Protein AF-A0A9X1CWX0-F1 (afdb_monomer_lite)

Sequence (319 aa):
MLFAANLKEANLSSAKLCGAHLSQAKLRGANLELAYLDGAYLEGVKHTLFRLNSDHLLTDNLQRKLQSSEATIQELEEKLKQAQQDQSETVKNDEEITKLNEQLNLEKSEKQKITEKLEELNNLLNKSKEELRGRIKDAQKSLSEALKNTDKQIKNNENSASCFSRLGIGLLSLTIILLLVFSGFVLCHPKFFVEKNLNILFYTFPIITLMVIGTTCLRHQKNLLAEVRHFSDMKHQIELYSGLLEASQHAAVSFNNPEKANEYVQETFTQIRNRLLNSQYLPDNSSADKQSDNDFGSDKVLDLLNKIADLSGKKSMGN

Radius of gyration: 37.65 Å; chains: 1; bounding box: 92×38×127 Å

Secondary structure (DSSP, 8-state):
--TT-B-TT-B-TT-B-TT-B-TT-B-TT-B-TT-B-TT-B-TT---THHHHHHHHHHHHHHHHHHHHHHHHHHHHHHHHHHHHHTTTS-THHHHHHHHHHHHHHHHHHHHHHHHHHHHHHHHHHHHHHHHHHHHHHHHHHHHHHHHHHHHHHHHHHHHHHHHHHHHHHHHHHHHHHHHHHHHHHHHH-HHHHHHS---THHHHHHHHHHHHHHHHHHHHHHHHHHHHHHHHHHHHHHHHHHHHHHHHHHHHHT-SSHHHHHHHHHHHHHHHHHHHHH--------S-------TTTHHHHHHHHHHHHHHTT------

InterPro domains:
  IPR001646 Pentapeptide repeat [PF00805] (5-44)

Organism: NCBI:txid90367

Structure (mmCIF, N/CA/C/O backbone):
data_AF-A0A9X1CWX0-F1
#
_entry.id   AF-A0A9X1CWX0-F1
#
loop_
_atom_site.group_PDB
_atom_site.id
_atom_site.type_symbol
_atom_site.label_atom_id
_atom_site.label_alt_id
_atom_site.label_comp_id
_atom_site.label_asym_id
_atom_site.label_entity_id
_atom_site.label_seq_id
_atom_site.pdbx_PDB_ins_code
_atom_site.Cartn_x
_atom_site.Cartn_y
_atom_site.Cartn_z
_atom_site.occupancy
_atom_site.B_iso_or_equiv
_atom_site.auth_seq_id
_atom_site.auth_comp_id
_atom_site.auth_asym_id
_atom_site.auth_atom_id
_atom_site.pdbx_PDB_model_num
ATOM 1 N N . MET A 1 1 ? -35.555 -1.517 -1.775 1.00 47.81 1 MET A N 1
ATOM 2 C CA . MET A 1 1 ? -35.195 -2.818 -1.171 1.00 47.81 1 MET A CA 1
ATOM 3 C C . MET A 1 1 ? -33.907 -3.277 -1.844 1.00 47.81 1 MET A C 1
ATOM 5 O O . MET A 1 1 ? -33.914 -3.418 -3.057 1.00 47.81 1 MET A O 1
ATOM 9 N N . LEU A 1 2 ? -32.795 -3.372 -1.110 1.00 58.09 2 LEU A N 1
ATOM 10 C CA . LEU A 1 2 ? -31.446 -3.669 -1.634 1.00 58.09 2 LEU A CA 1
ATOM 11 C C . LEU A 1 2 ? -30.860 -4.934 -0.976 1.00 58.09 2 LEU A C 1
ATOM 13 O O . LEU A 1 2 ? -29.646 -5.110 -0.891 1.00 58.09 2 LEU A O 1
ATOM 17 N N . PHE A 1 3 ? -31.737 -5.816 -0.495 1.00 57.34 3 PHE A N 1
ATOM 18 C CA . PHE A 1 3 ? -31.371 -7.072 0.147 1.00 57.34 3 PHE A CA 1
ATOM 19 C C . PHE A 1 3 ? -30.507 -7.923 -0.794 1.00 57.34 3 PHE A C 1
ATOM 21 O O . PHE A 1 3 ? -30.894 -8.159 -1.938 1.00 57.34 3 PHE A O 1
ATOM 28 N N . ALA A 1 4 ? -29.326 -8.338 -0.324 1.00 66.81 4 ALA A N 1
ATOM 29 C CA . ALA A 1 4 ? -28.327 -9.084 -1.099 1.00 66.81 4 ALA A CA 1
ATOM 30 C C . ALA A 1 4 ? -27.863 -8.421 -2.420 1.00 66.81 4 ALA A C 1
ATOM 32 O O . ALA A 1 4 ? -27.268 -9.082 -3.276 1.00 66.81 4 ALA A O 1
ATOM 33 N N . ALA A 1 5 ? -28.087 -7.113 -2.596 1.00 72.50 5 ALA A N 1
ATOM 34 C CA . ALA A 1 5 ? -27.688 -6.406 -3.808 1.00 72.50 5 ALA A CA 1
ATOM 35 C C . ALA A 1 5 ? -26.160 -6.371 -3.961 1.00 72.50 5 ALA A C 1
ATOM 37 O O . ALA A 1 5 ? -25.420 -6.167 -2.993 1.00 72.50 5 ALA A O 1
ATOM 38 N N . ASN A 1 6 ? -25.673 -6.544 -5.192 1.00 68.44 6 ASN A N 1
ATOM 39 C CA . ASN A 1 6 ? -24.263 -6.348 -5.501 1.00 68.44 6 ASN A CA 1
ATOM 40 C C . ASN A 1 6 ? -24.004 -4.875 -5.827 1.00 68.44 6 ASN A C 1
ATOM 42 O O . ASN A 1 6 ? -24.234 -4.437 -6.948 1.00 68.44 6 ASN A O 1
ATOM 46 N N . LEU A 1 7 ? -23.535 -4.130 -4.832 1.00 71.75 7 LEU A N 1
ATOM 47 C CA . LEU A 1 7 ? -23.226 -2.701 -4.904 1.00 71.75 7 LEU A CA 1
ATOM 48 C C . LEU A 1 7 ? -21.711 -2.465 -4.842 1.00 71.75 7 LEU A C 1
ATOM 50 O O . LEU A 1 7 ? -21.252 -1.425 -4.376 1.00 71.75 7 LEU A O 1
ATOM 54 N N . LYS A 1 8 ? -20.915 -3.456 -5.260 1.00 66.94 8 LYS A N 1
ATOM 55 C CA . LYS A 1 8 ? -19.459 -3.345 -5.290 1.00 66.94 8 LYS A CA 1
ATOM 56 C C . LYS A 1 8 ? -19.076 -2.145 -6.161 1.00 66.94 8 LYS A C 1
ATOM 58 O O . LYS A 1 8 ? -19.576 -2.039 -7.274 1.00 66.94 8 LYS A O 1
ATOM 63 N N . GLU A 1 9 ? -18.219 -1.264 -5.647 1.00 62.00 9 GLU A N 1
ATOM 64 C CA . GLU A 1 9 ? -17.736 -0.060 -6.359 1.00 62.00 9 GLU A CA 1
ATOM 65 C C . GLU A 1 9 ? -18.830 0.951 -6.772 1.00 62.00 9 GLU A C 1
ATOM 67 O O . GLU A 1 9 ? -18.564 1.889 -7.519 1.00 62.00 9 GLU A O 1
ATOM 72 N N . ALA A 1 10 ? -20.061 0.811 -6.271 1.00 69.25 10 ALA A N 1
ATOM 73 C CA . ALA A 1 10 ? -21.154 1.713 -6.621 1.00 69.25 10 ALA A CA 1
ATOM 74 C C . ALA A 1 10 ? -20.939 3.119 -6.041 1.00 69.25 10 ALA A C 1
ATOM 76 O O . ALA A 1 10 ? -20.593 3.258 -4.869 1.00 69.25 10 ALA A O 1
ATOM 77 N N . ASN A 1 11 ? -21.208 4.168 -6.824 1.00 64.25 11 ASN A N 1
ATOM 78 C CA . ASN A 1 11 ? -21.258 5.528 -6.296 1.00 64.25 11 ASN A CA 1
ATOM 79 C C . ASN A 1 11 ? -22.657 5.841 -5.744 1.00 64.25 11 ASN A C 1
ATOM 81 O O . ASN A 1 11 ? -23.618 5.983 -6.495 1.00 64.25 11 ASN A O 1
ATOM 85 N N . LEU A 1 12 ? -22.749 5.919 -4.425 1.00 72.44 12 LEU A N 1
ATOM 86 C CA . LEU A 1 12 ? -23.932 6.213 -3.620 1.00 72.44 12 LEU A CA 1
ATOM 87 C C . LEU A 1 12 ? -23.723 7.494 -2.791 1.00 72.44 12 LEU A C 1
ATOM 89 O O . LEU A 1 12 ? -24.351 7.657 -1.741 1.00 72.44 12 LEU A O 1
ATOM 93 N N . SER A 1 13 ? -22.835 8.394 -3.229 1.00 63.47 13 SER A N 1
ATOM 94 C CA . SER A 1 13 ? -22.612 9.651 -2.521 1.00 63.47 13 SER A CA 1
ATOM 95 C C . SER A 1 13 ? -23.902 10.478 -2.442 1.00 63.47 13 SER A C 1
ATOM 97 O O . SER A 1 13 ? -24.688 10.540 -3.391 1.00 63.47 13 SER A O 1
ATOM 99 N N . SER A 1 14 ? -24.162 11.070 -1.277 1.00 70.12 14 SER A N 1
ATOM 100 C CA . SER A 1 14 ? -25.370 11.847 -0.957 1.00 70.12 14 SER A CA 1
ATOM 101 C C . SER A 1 14 ? -26.701 11.094 -1.132 1.00 70.12 14 SER A C 1
ATOM 103 O O . SER A 1 14 ? -27.769 11.714 -1.174 1.00 70.12 14 SER A O 1
ATOM 105 N N . ALA A 1 15 ? -26.680 9.761 -1.240 1.00 73.56 15 ALA A N 1
ATOM 106 C CA . ALA A 1 15 ? -27.891 8.973 -1.438 1.00 73.56 15 ALA A CA 1
ATOM 107 C C . ALA A 1 15 ? -28.793 9.000 -0.192 1.00 73.56 15 ALA A C 1
ATOM 109 O O . ALA A 1 15 ? -28.332 8.823 0.934 1.00 73.56 15 ALA A O 1
ATOM 110 N N . LYS A 1 16 ? -30.108 9.165 -0.386 1.00 74.38 16 LYS A N 1
ATOM 111 C CA . LYS A 1 16 ? -31.103 9.007 0.686 1.00 74.38 16 LYS A CA 1
ATOM 112 C C . LYS A 1 16 ? -31.501 7.538 0.806 1.00 74.38 16 LYS A C 1
ATOM 114 O O . LYS A 1 16 ? -32.292 7.038 0.012 1.00 74.38 16 LYS A O 1
ATOM 119 N N . LEU A 1 17 ? -30.939 6.859 1.797 1.00 71.62 17 LEU A N 1
ATOM 120 C CA . LEU A 1 17 ? -31.132 5.439 2.102 1.00 71.62 17 LEU A CA 1
ATOM 121 C C . LEU A 1 17 ? -31.796 5.224 3.478 1.00 71.62 17 LEU A C 1
ATOM 123 O O . LEU A 1 17 ? -31.720 4.127 4.032 1.00 71.62 17 LEU A O 1
ATOM 127 N N . CYS A 1 18 ? -32.466 6.240 4.031 1.00 65.25 18 CYS A N 1
ATOM 128 C CA . CYS A 1 18 ? -33.202 6.122 5.289 1.00 65.25 18 CYS A CA 1
ATOM 129 C C . CYS A 1 18 ? -34.249 4.995 5.200 1.00 65.25 18 CYS A C 1
ATOM 131 O O . CYS A 1 18 ? -35.006 4.924 4.229 1.00 65.25 18 CYS A O 1
ATOM 133 N N . GLY A 1 19 ? -34.287 4.094 6.185 1.00 58.12 19 GLY A N 1
ATOM 134 C CA . GLY A 1 19 ? -35.191 2.933 6.186 1.00 58.12 19 GLY A CA 1
ATOM 135 C C . GLY A 1 19 ? -34.860 1.833 5.163 1.00 58.12 19 GLY A C 1
ATOM 136 O O . GLY A 1 19 ? -35.650 0.904 4.978 1.00 58.12 19 GLY A O 1
ATOM 137 N N . ALA A 1 20 ? -33.728 1.904 4.451 1.00 73.50 20 ALA A N 1
ATOM 138 C CA . ALA A 1 20 ? -33.406 0.926 3.414 1.00 73.50 20 ALA A CA 1
ATOM 139 C C . ALA A 1 20 ? -33.063 -0.457 3.998 1.00 73.50 20 ALA A C 1
ATOM 141 O O . ALA A 1 20 ? -32.219 -0.593 4.878 1.00 73.50 20 ALA A O 1
ATOM 142 N N . HIS A 1 21 ? -33.665 -1.514 3.445 1.00 67.25 21 HIS A N 1
ATOM 143 C CA . HIS A 1 21 ? -33.268 -2.897 3.729 1.00 67.25 21 HIS A CA 1
ATOM 144 C C . HIS A 1 21 ? -32.040 -3.263 2.887 1.00 67.25 21 HIS A C 1
ATOM 146 O O . HIS A 1 21 ? -32.177 -3.539 1.690 1.00 67.25 21 HIS A O 1
ATOM 152 N N . LEU A 1 22 ? -30.863 -3.233 3.512 1.00 65.50 22 LEU A N 1
ATOM 153 C CA . LEU A 1 22 ? -29.540 -3.482 2.926 1.00 65.50 22 LEU A CA 1
ATOM 154 C C . LEU A 1 22 ? -28.882 -4.759 3.474 1.00 65.50 22 LEU A C 1
ATOM 156 O O . LEU A 1 22 ? -27.705 -5.012 3.209 1.00 65.50 22 LEU A O 1
ATOM 160 N N . SER A 1 23 ? -29.621 -5.580 4.224 1.00 67.31 23 SER A N 1
ATOM 161 C CA . SER A 1 23 ? -29.089 -6.813 4.796 1.00 67.31 23 SER A CA 1
ATOM 162 C C . SER A 1 23 ? -28.457 -7.697 3.710 1.00 67.31 23 SER A C 1
ATOM 164 O O . SER A 1 23 ? -29.013 -7.879 2.623 1.00 67.31 23 SER A O 1
ATOM 166 N N . GLN A 1 24 ? -27.260 -8.213 3.997 1.00 62.66 24 GLN A N 1
ATOM 167 C CA . GLN A 1 24 ? -26.407 -8.994 3.084 1.00 62.66 24 GLN A CA 1
ATOM 168 C C . GLN A 1 24 ? -25.946 -8.302 1.778 1.00 62.66 24 GLN A C 1
ATOM 170 O O . GLN A 1 24 ? -25.375 -8.967 0.909 1.00 62.66 24 GLN A O 1
ATOM 175 N N . ALA A 1 25 ? -26.144 -6.991 1.602 1.00 72.69 25 ALA A N 1
ATOM 176 C CA . ALA A 1 25 ? -25.657 -6.290 0.412 1.00 72.69 25 ALA A CA 1
ATOM 177 C C . ALA A 1 25 ? -24.115 -6.304 0.321 1.00 72.69 25 ALA A C 1
ATOM 179 O O . ALA A 1 25 ? -23.397 -6.097 1.306 1.00 72.69 25 ALA A O 1
ATOM 180 N N . LYS A 1 26 ? -23.578 -6.522 -0.887 1.00 67.00 26 LYS A N 1
ATOM 181 C CA . LYS A 1 26 ? -22.133 -6.478 -1.162 1.00 67.00 26 LYS A CA 1
ATOM 182 C C . LYS A 1 26 ? -21.726 -5.039 -1.472 1.00 67.00 26 LYS A C 1
ATOM 184 O O . LYS A 1 26 ? -21.775 -4.628 -2.621 1.00 67.00 26 LYS A O 1
ATOM 189 N N . LEU A 1 27 ? -21.298 -4.295 -0.455 1.00 60.84 27 LEU A N 1
ATOM 190 C CA . LEU A 1 27 ? -20.915 -2.874 -0.554 1.00 60.84 27 LEU A CA 1
ATOM 191 C C . LEU A 1 27 ? -19.397 -2.641 -0.680 1.00 60.84 27 LEU A C 1
ATOM 193 O O . LEU A 1 27 ? -18.903 -1.536 -0.467 1.00 60.84 27 LEU A O 1
ATOM 197 N N . ARG A 1 28 ? -18.615 -3.681 -1.001 1.00 58.47 28 ARG A N 1
ATOM 198 C CA . ARG A 1 28 ? -17.148 -3.576 -1.076 1.00 58.47 28 ARG A CA 1
ATOM 199 C C . ARG A 1 28 ? -16.747 -2.510 -2.109 1.00 58.47 28 ARG A C 1
ATOM 201 O O . ARG A 1 28 ? -16.968 -2.699 -3.297 1.00 58.47 28 ARG A O 1
ATOM 208 N N . GLY A 1 29 ? -16.129 -1.423 -1.654 1.00 48.41 29 GLY A N 1
ATOM 209 C CA . GLY A 1 29 ? -15.669 -0.330 -2.518 1.00 48.41 29 GLY A CA 1
ATOM 210 C C . GLY A 1 29 ? -16.748 0.676 -2.935 1.00 48.41 29 GLY A C 1
ATOM 211 O O . GLY A 1 29 ? -16.433 1.563 -3.715 1.00 48.41 29 GLY A O 1
ATOM 212 N N . ALA A 1 30 ? -17.987 0.563 -2.445 1.00 70.81 30 ALA A N 1
ATOM 213 C CA . ALA A 1 30 ? -19.018 1.562 -2.719 1.00 70.81 30 ALA A CA 1
ATOM 214 C C . ALA A 1 30 ? -18.650 2.925 -2.100 1.00 70.81 30 ALA A C 1
ATOM 216 O O . ALA A 1 30 ? -18.215 2.978 -0.947 1.00 70.81 30 ALA A O 1
ATOM 217 N N . ASN A 1 31 ? -18.847 4.016 -2.841 1.00 53.12 31 ASN A N 1
ATOM 218 C CA . ASN A 1 31 ? -18.740 5.375 -2.315 1.00 53.12 31 ASN A CA 1
ATOM 219 C C . ASN A 1 31 ? -20.063 5.758 -1.639 1.00 53.12 31 ASN A C 1
ATOM 221 O O . ASN A 1 31 ? -21.068 5.878 -2.319 1.00 53.12 31 ASN A O 1
ATOM 225 N N . LEU A 1 32 ? -20.073 5.941 -0.319 1.00 57.59 32 LEU A N 1
ATOM 226 C CA . LEU A 1 32 ? -21.254 6.329 0.472 1.00 57.59 32 LEU A CA 1
ATOM 227 C C . LEU A 1 32 ? -21.077 7.703 1.137 1.00 57.59 32 LEU A C 1
ATOM 229 O O . LEU A 1 32 ? -21.750 8.011 2.119 1.00 57.59 32 LEU A O 1
ATOM 233 N N . GLU A 1 33 ? -20.145 8.516 0.641 1.00 48.62 33 GLU A N 1
ATOM 234 C CA . GLU A 1 33 ? -19.869 9.853 1.165 1.00 48.62 33 GLU A CA 1
ATOM 235 C C . GLU A 1 33 ? -21.168 10.677 1.264 1.00 48.62 33 GLU A C 1
ATOM 237 O O . GLU A 1 33 ? -21.869 10.842 0.273 1.00 48.62 33 GLU A O 1
ATOM 242 N N . LEU A 1 34 ? -21.515 11.161 2.464 1.00 56.12 34 LEU A N 1
ATOM 243 C CA . LEU A 1 34 ? -22.744 11.923 2.763 1.00 56.12 34 LEU A CA 1
ATOM 244 C C . LEU A 1 34 ? -24.088 11.182 2.558 1.00 56.12 34 LEU A C 1
ATOM 246 O O . LEU A 1 34 ? -25.137 11.825 2.508 1.00 56.12 34 LEU A O 1
ATOM 250 N N . ALA A 1 35 ? -24.110 9.850 2.450 1.00 70.25 35 ALA A N 1
ATOM 251 C CA . ALA A 1 35 ? -25.368 9.106 2.350 1.00 70.25 35 ALA A CA 1
ATOM 252 C C . ALA A 1 35 ? -26.179 9.144 3.667 1.00 70.25 35 ALA A C 1
ATOM 254 O O . ALA A 1 35 ? -25.647 8.898 4.750 1.00 70.25 35 ALA A O 1
ATOM 255 N N . TYR A 1 36 ? -27.489 9.390 3.575 1.00 59.81 36 TYR A N 1
ATOM 256 C CA . TYR A 1 36 ? -28.409 9.388 4.718 1.00 59.81 36 TYR A CA 1
ATOM 257 C C . TYR A 1 36 ? -28.917 7.967 4.979 1.00 59.81 36 TYR A C 1
ATOM 259 O O . TYR A 1 36 ? -29.656 7.430 4.158 1.00 59.81 36 TYR A O 1
ATOM 267 N N . LEU A 1 37 ? -28.534 7.351 6.100 1.00 56.31 37 LEU A N 1
ATOM 268 C CA . LEU A 1 37 ? -28.799 5.932 6.404 1.00 56.31 37 LEU A CA 1
ATOM 269 C C . LEU A 1 37 ? -29.665 5.709 7.655 1.00 56.31 37 LEU A C 1
ATOM 271 O O . LEU A 1 37 ? -29.763 4.583 8.145 1.00 56.31 37 LEU A O 1
ATOM 275 N N . ASP A 1 38 ? -30.322 6.752 8.163 1.00 53.25 38 ASP A N 1
ATOM 276 C CA . ASP A 1 38 ? -31.132 6.659 9.380 1.00 53.25 38 ASP A CA 1
ATOM 277 C C . ASP A 1 38 ? -32.227 5.586 9.253 1.00 53.25 38 ASP A C 1
ATOM 279 O O . ASP A 1 38 ? -33.068 5.618 8.352 1.00 53.25 38 ASP A O 1
ATOM 283 N N . GLY A 1 39 ? -32.201 4.597 10.151 1.00 43.72 39 GLY A N 1
ATOM 284 C CA . GLY A 1 39 ? -33.150 3.479 10.165 1.00 43.72 39 GLY A CA 1
ATOM 285 C C . GLY A 1 39 ? -32.917 2.390 9.105 1.00 43.72 39 GLY A C 1
ATOM 286 O O . GLY A 1 39 ? -33.795 1.552 8.915 1.00 43.72 39 GLY A O 1
ATOM 287 N N . ALA A 1 40 ? -31.784 2.375 8.396 1.00 59.72 40 ALA A N 1
ATOM 288 C CA . ALA A 1 40 ? -31.464 1.304 7.448 1.00 59.72 40 ALA A CA 1
ATOM 289 C C . ALA A 1 40 ? -31.126 -0.028 8.155 1.00 59.72 40 ALA A C 1
ATOM 291 O O . ALA A 1 40 ? -30.366 -0.067 9.123 1.00 59.72 40 ALA A O 1
ATOM 292 N N . TYR A 1 41 ? -31.641 -1.145 7.631 1.00 51.25 41 TYR A N 1
ATOM 293 C CA . TYR A 1 41 ? -31.355 -2.494 8.133 1.00 51.25 41 TYR A CA 1
ATOM 294 C C . TYR A 1 41 ? -30.084 -3.039 7.463 1.00 51.25 41 TYR A C 1
ATOM 296 O O . TYR A 1 41 ? -30.098 -3.348 6.270 1.00 51.25 41 TYR A O 1
ATOM 304 N N . LEU A 1 42 ? -28.983 -3.138 8.221 1.00 52.97 42 LEU A N 1
ATOM 305 C CA . LEU A 1 42 ? -27.617 -3.403 7.719 1.00 52.97 42 LEU A CA 1
ATOM 306 C C . LEU A 1 42 ? -27.004 -4.730 8.210 1.00 52.97 42 LEU A C 1
ATOM 308 O O . LEU A 1 42 ? -25.785 -4.918 8.197 1.00 52.97 42 LEU A O 1
ATOM 312 N N . GLU A 1 43 ? -27.831 -5.679 8.637 1.00 45.72 43 GLU A N 1
ATOM 313 C CA . GLU A 1 43 ? -27.354 -6.957 9.166 1.00 45.72 43 GLU A CA 1
ATOM 314 C C . GLU A 1 43 ? -26.581 -7.758 8.091 1.00 45.72 43 GLU A C 1
ATOM 316 O O . GLU A 1 43 ? -27.076 -8.023 6.992 1.00 45.72 43 GLU A O 1
ATOM 321 N N . GLY A 1 44 ? -25.322 -8.111 8.378 1.00 44.28 44 GLY A N 1
ATOM 322 C CA . GLY A 1 44 ? -24.461 -8.871 7.461 1.00 44.28 44 GLY A CA 1
ATOM 323 C C . GLY A 1 44 ? -23.720 -8.060 6.385 1.00 44.28 44 GLY A C 1
ATOM 324 O O . GLY A 1 44 ? -23.070 -8.661 5.526 1.00 44.28 44 GLY A O 1
ATOM 325 N N . VAL A 1 45 ? -23.756 -6.722 6.413 1.00 44.03 45 VAL A N 1
ATOM 326 C CA . VAL A 1 45 ? -22.933 -5.893 5.513 1.00 44.03 45 VAL A CA 1
ATOM 327 C C . VAL A 1 45 ? -21.456 -5.961 5.923 1.00 44.03 45 VAL A C 1
ATOM 329 O O . VAL A 1 45 ? -21.058 -5.590 7.027 1.00 44.03 45 VAL A O 1
ATOM 332 N N . LYS A 1 46 ? -20.607 -6.437 5.010 1.00 45.53 46 LYS A N 1
ATOM 333 C CA . LYS A 1 46 ? -19.153 -6.520 5.199 1.00 45.53 46 LYS A CA 1
ATOM 334 C C . LYS A 1 46 ? -18.516 -5.157 4.880 1.00 45.53 46 LYS A C 1
ATOM 336 O O . LYS A 1 46 ? -18.449 -4.811 3.705 1.00 45.53 46 LYS A O 1
ATOM 341 N N . HIS A 1 47 ? -18.052 -4.419 5.900 1.00 46.81 47 HIS A N 1
ATOM 342 C CA . HIS A 1 47 ? -16.694 -3.830 6.021 1.00 46.81 47 HIS A CA 1
ATOM 343 C C . HIS A 1 47 ? -16.606 -2.536 6.874 1.00 46.81 47 HIS A C 1
ATOM 345 O O . HIS A 1 47 ? -16.894 -1.435 6.421 1.00 46.81 47 HIS A O 1
ATOM 351 N N . THR A 1 48 ? -16.083 -2.719 8.090 1.00 40.72 48 THR A N 1
ATOM 352 C CA . THR A 1 48 ? -15.060 -1.944 8.835 1.00 40.72 48 THR A CA 1
ATOM 353 C C . THR A 1 48 ? -15.174 -0.418 9.028 1.00 40.72 48 THR A C 1
ATOM 355 O O . THR A 1 48 ? -14.964 0.015 10.153 1.00 40.72 48 THR A O 1
ATOM 358 N N . LEU A 1 49 ? -15.490 0.402 8.019 1.00 40.19 49 LEU A N 1
ATOM 359 C CA . LEU A 1 49 ? -15.590 1.871 8.188 1.00 40.19 49 LEU A CA 1
ATOM 360 C C . LEU A 1 49 ? -16.854 2.267 8.957 1.00 40.19 49 LEU A C 1
ATOM 362 O O . LEU A 1 49 ? -16.811 3.108 9.844 1.00 40.19 49 LEU A O 1
ATOM 366 N N . PHE A 1 50 ? -17.966 1.591 8.664 1.00 39.78 50 PHE A N 1
ATOM 367 C CA . PHE A 1 50 ? -19.243 1.868 9.317 1.00 39.78 50 PHE A CA 1
ATOM 368 C C . PHE A 1 50 ? -19.280 1.412 10.780 1.00 39.78 50 PHE A C 1
ATOM 370 O O . PHE A 1 50 ? -20.046 1.959 11.562 1.00 39.78 50 PHE A O 1
ATOM 377 N N . ARG A 1 51 ? -18.444 0.428 11.147 1.00 43.00 51 ARG A N 1
ATOM 378 C CA . ARG A 1 51 ? -18.481 -0.189 12.476 1.00 43.00 51 ARG A CA 1
ATOM 379 C C . ARG A 1 51 ? -17.992 0.750 13.567 1.00 43.00 51 ARG A C 1
ATOM 381 O O . ARG A 1 51 ? -18.669 0.879 14.565 1.00 43.00 51 ARG A O 1
ATOM 388 N N . LEU A 1 52 ? -16.883 1.462 13.370 1.00 43.09 52 LEU A N 1
ATOM 389 C CA . LEU A 1 52 ? -16.282 2.257 14.451 1.00 43.09 52 LEU A CA 1
ATOM 390 C C . LEU A 1 52 ? -17.203 3.394 14.932 1.00 43.09 52 LEU A C 1
ATOM 392 O O . LEU A 1 52 ? -17.397 3.548 16.135 1.00 43.09 52 LEU A O 1
ATOM 396 N N . ASN A 1 53 ? -17.853 4.112 14.009 1.00 42.78 53 ASN A N 1
ATOM 397 C CA . ASN A 1 53 ? -18.788 5.185 14.368 1.00 42.78 53 ASN A CA 1
ATOM 398 C C . ASN A 1 53 ? -20.137 4.660 14.895 1.00 42.78 53 ASN A C 1
ATOM 400 O O . ASN A 1 53 ? -20.723 5.272 15.789 1.00 42.78 53 ASN A O 1
ATOM 404 N N . SER A 1 54 ? -20.625 3.508 14.410 1.00 49.62 54 SER A N 1
ATOM 405 C CA . SER A 1 54 ? -21.835 2.880 14.962 1.00 49.62 54 SER A CA 1
ATOM 406 C C . SER A 1 54 ? -21.597 2.221 16.322 1.00 49.62 54 SER A C 1
ATOM 408 O O . SER A 1 54 ? -22.471 2.271 17.186 1.00 49.62 54 SER A O 1
ATOM 410 N N . ASP A 1 55 ? -20.422 1.623 16.520 1.00 56.62 55 ASP A N 1
ATOM 411 C CA . ASP A 1 55 ? -20.037 0.920 17.743 1.00 56.62 55 ASP A CA 1
ATOM 412 C C . ASP A 1 55 ? -19.876 1.920 18.890 1.00 56.62 55 ASP A C 1
ATOM 414 O O . ASP A 1 55 ? -20.294 1.611 19.998 1.00 56.62 55 ASP A O 1
ATOM 418 N N . HIS A 1 56 ? -19.384 3.140 18.642 1.00 58.84 56 HIS A N 1
ATOM 419 C CA . HIS A 1 56 ? -19.308 4.197 19.661 1.00 58.84 56 HIS A CA 1
ATOM 420 C C . HIS A 1 56 ? -20.694 4.635 20.142 1.00 58.84 56 HIS A C 1
ATOM 422 O O . HIS A 1 56 ? -20.976 4.620 21.337 1.00 58.84 56 HIS A O 1
ATOM 428 N N . LEU A 1 57 ? -21.603 4.966 19.217 1.00 62.00 57 LEU A N 1
ATOM 429 C CA . LEU A 1 57 ? -22.969 5.354 19.580 1.00 62.00 57 LEU A CA 1
ATOM 430 C C . LEU A 1 57 ? -23.687 4.214 20.319 1.00 62.00 57 LEU A C 1
ATOM 432 O O . LEU A 1 57 ? -24.481 4.454 21.231 1.00 62.00 57 LEU A O 1
ATOM 436 N N . LEU A 1 58 ? -23.412 2.967 19.933 1.00 67.81 58 LEU A N 1
ATOM 437 C CA . LEU A 1 58 ? -23.944 1.780 20.590 1.00 67.81 58 LEU A CA 1
ATOM 438 C C . LEU A 1 58 ? -23.343 1.581 21.988 1.00 67.81 58 LEU A C 1
ATOM 440 O O . LEU A 1 58 ? -24.101 1.339 22.926 1.00 67.81 58 LEU A O 1
ATOM 444 N N . THR A 1 59 ? -22.024 1.732 22.132 1.00 71.19 59 THR A N 1
ATOM 445 C CA . THR A 1 59 ? -21.296 1.632 23.406 1.00 71.19 59 THR A CA 1
ATOM 446 C C . THR A 1 59 ? -21.796 2.699 24.371 1.00 71.19 59 THR A C 1
ATOM 448 O O . THR A 1 59 ? -22.234 2.355 25.461 1.00 71.19 59 THR A O 1
ATOM 451 N N . ASP A 1 60 ? -21.874 3.961 23.946 1.00 76.94 60 ASP A N 1
ATOM 452 C CA . ASP A 1 60 ? -22.388 5.076 24.753 1.00 76.94 60 ASP A CA 1
ATOM 453 C C . ASP A 1 60 ? -23.839 4.868 25.194 1.00 76.94 60 ASP A C 1
ATOM 455 O O . ASP A 1 60 ? -24.212 5.173 26.329 1.00 76.94 60 ASP A O 1
ATOM 459 N N . ASN A 1 61 ? -24.693 4.373 24.293 1.00 77.00 61 ASN A N 1
ATOM 460 C CA . ASN A 1 61 ? -26.082 4.062 24.626 1.00 77.00 61 ASN A CA 1
ATOM 461 C C . ASN A 1 61 ? -26.170 2.905 25.631 1.00 77.00 61 ASN A C 1
ATOM 463 O O . ASN A 1 61 ? -26.975 2.977 26.559 1.00 77.00 61 ASN A O 1
ATOM 467 N N . LEU A 1 62 ? -25.364 1.852 25.466 1.00 79.94 62 LEU A N 1
ATOM 468 C CA . LEU A 1 62 ? -25.295 0.731 26.407 1.00 79.94 62 LEU A CA 1
ATOM 469 C C . LEU A 1 62 ? -24.746 1.178 27.765 1.00 79.94 62 LEU A C 1
ATOM 471 O O . LEU A 1 62 ? -25.304 0.794 28.786 1.00 79.94 62 LEU A O 1
ATOM 475 N N . GLN A 1 63 ? -23.738 2.049 27.787 1.00 84.94 63 GLN A N 1
ATOM 476 C CA . GLN A 1 63 ? -23.156 2.614 29.004 1.00 84.94 63 GLN A CA 1
ATOM 477 C C . GLN A 1 63 ? -24.174 3.469 29.770 1.00 84.94 63 GLN A C 1
ATOM 479 O O . GLN A 1 63 ? -24.318 3.330 30.982 1.00 84.94 63 GLN A O 1
ATOM 484 N N . ARG A 1 64 ? -24.941 4.310 29.062 1.00 85.75 64 ARG A N 1
ATOM 485 C CA . ARG A 1 64 ? -26.039 5.087 29.662 1.00 85.75 64 ARG A CA 1
ATOM 486 C C . ARG A 1 64 ? -27.153 4.191 30.198 1.00 85.75 64 ARG A C 1
ATOM 488 O O . ARG A 1 64 ? -27.661 4.442 31.288 1.00 85.75 64 ARG A O 1
ATOM 495 N N . LYS A 1 65 ? -27.521 3.132 29.467 1.00 86.19 65 LYS A N 1
ATOM 496 C CA . LYS A 1 65 ? -28.489 2.132 29.950 1.00 86.19 65 LYS A CA 1
ATOM 497 C C . LYS A 1 65 ? -27.978 1.393 31.183 1.00 86.19 65 LYS A C 1
ATOM 499 O O . LYS A 1 65 ? -28.752 1.187 32.109 1.00 86.19 65 LYS A O 1
ATOM 504 N N . LEU A 1 66 ? -26.690 1.054 31.219 1.00 89.56 66 LEU A N 1
ATOM 505 C CA . LEU A 1 66 ? -26.051 0.428 32.372 1.00 89.56 66 LEU A CA 1
ATOM 506 C C . LEU A 1 66 ? -26.139 1.335 33.604 1.00 89.56 66 LEU A C 1
ATOM 508 O O . LEU A 1 66 ? -26.608 0.887 34.642 1.00 89.56 66 LEU A O 1
ATOM 512 N N . GLN A 1 67 ? -25.790 2.617 33.466 1.00 88.69 67 GLN A N 1
ATOM 513 C CA . GLN A 1 67 ? -25.902 3.601 34.551 1.00 88.69 67 GLN A CA 1
ATOM 514 C C . GLN A 1 67 ? -27.346 3.773 35.044 1.00 88.69 67 GLN A C 1
ATOM 516 O O . GLN A 1 67 ? -27.588 3.858 36.245 1.00 88.69 67 GLN A O 1
ATOM 521 N N . SER A 1 68 ? -28.318 3.791 34.128 1.00 90.56 68 SER A N 1
ATOM 522 C CA . SER A 1 68 ? -29.741 3.867 34.481 1.00 90.56 68 SER A CA 1
ATOM 523 C C . SER A 1 68 ? -30.233 2.612 35.214 1.00 90.56 68 SER A C 1
ATOM 525 O O . SER A 1 68 ? -31.002 2.728 36.168 1.00 90.56 68 SER A O 1
ATOM 527 N N . SER A 1 69 ? -29.802 1.422 34.785 1.00 89.31 69 SER A N 1
ATOM 528 C CA . SER A 1 69 ? -30.130 0.151 35.449 1.00 89.31 69 SER A CA 1
ATOM 529 C C . SER A 1 69 ? -29.460 0.064 36.831 1.00 89.31 69 SER A C 1
ATOM 531 O O . SER A 1 69 ? -30.057 -0.377 37.805 1.00 89.31 69 SER A O 1
ATOM 533 N N . GLU A 1 70 ? -28.241 0.590 36.982 1.00 90.50 70 GLU A N 1
ATOM 534 C CA . GLU A 1 70 ? -27.572 0.680 38.286 1.00 90.50 70 GLU A CA 1
ATOM 535 C C . GLU A 1 70 ? -28.292 1.608 39.267 1.00 90.50 70 GLU A C 1
ATOM 537 O O . GLU A 1 70 ? -28.468 1.236 40.427 1.00 90.50 70 GLU A O 1
ATOM 542 N N . ALA A 1 71 ? -28.748 2.774 38.807 1.00 90.50 71 ALA A N 1
ATOM 543 C CA . ALA A 1 71 ? -29.508 3.708 39.635 1.00 90.50 71 ALA A CA 1
ATOM 544 C C . ALA A 1 71 ? -30.866 3.126 40.072 1.00 90.50 71 ALA A C 1
ATOM 546 O O . ALA A 1 71 ? -31.250 3.254 41.23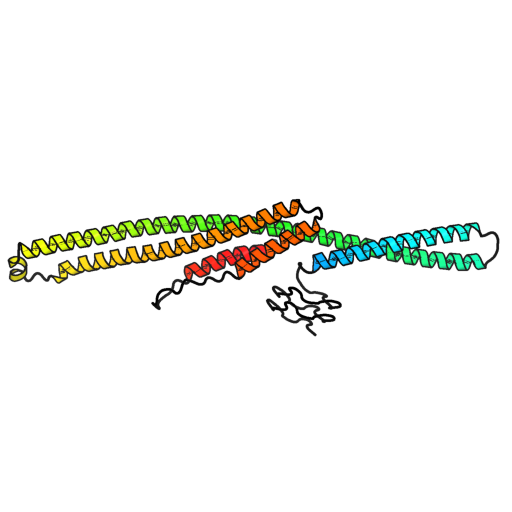2 1.00 90.50 71 ALA A O 1
ATOM 547 N N . THR A 1 72 ? -31.571 2.439 39.168 1.00 90.12 72 THR A N 1
ATOM 548 C CA . THR A 1 72 ? -32.852 1.780 39.488 1.00 90.12 72 THR A CA 1
ATOM 549 C C . THR A 1 72 ? -32.674 0.599 40.438 1.00 90.12 72 THR A C 1
ATOM 551 O O . THR A 1 72 ? -33.472 0.444 41.357 1.00 90.12 72 THR A O 1
ATOM 554 N N . ILE A 1 73 ? -31.607 -0.194 40.293 1.00 90.12 73 ILE A N 1
ATOM 555 C CA . ILE A 1 73 ? -31.260 -1.249 41.257 1.00 90.12 73 ILE A CA 1
ATOM 556 C C . ILE A 1 73 ? -31.006 -0.653 42.647 1.00 90.12 73 ILE A C 1
ATOM 558 O O . ILE A 1 73 ? -31.524 -1.188 43.623 1.00 90.12 73 ILE A O 1
ATOM 562 N N . GLN A 1 74 ? -30.262 0.455 42.748 1.00 89.81 74 GLN A N 1
ATOM 563 C CA . GLN A 1 74 ? -30.022 1.134 44.029 1.00 89.81 74 GLN A CA 1
ATOM 564 C C . GLN A 1 74 ? -31.327 1.625 44.670 1.00 89.81 74 GLN A C 1
ATOM 566 O O . GLN A 1 74 ? -31.560 1.376 45.851 1.00 89.81 74 GLN A O 1
ATOM 571 N N . GLU A 1 75 ? -32.206 2.255 43.888 1.00 92.06 75 GLU A N 1
ATOM 572 C CA . GLU A 1 75 ? -33.507 2.731 44.370 1.00 92.06 75 GLU A CA 1
ATOM 573 C C . GLU A 1 75 ? -34.411 1.573 44.829 1.00 92.06 75 GLU A C 1
ATOM 575 O O . GLU A 1 75 ? -35.062 1.658 45.873 1.00 92.06 75 GLU A O 1
ATOM 580 N N . LEU A 1 76 ? -34.443 0.467 44.077 1.00 89.06 76 LEU A N 1
ATOM 581 C CA . LEU A 1 76 ? -35.194 -0.733 44.447 1.00 89.06 76 LEU A CA 1
ATOM 582 C C . LEU A 1 76 ? -34.638 -1.367 45.727 1.00 89.06 76 LEU A C 1
ATOM 584 O O . LEU A 1 76 ? -35.423 -1.749 46.589 1.00 89.06 76 LEU A O 1
ATOM 588 N N . GLU A 1 77 ? -33.315 -1.442 45.890 1.00 89.38 77 GLU A N 1
ATOM 589 C CA . GLU A 1 77 ? -32.674 -1.961 47.107 1.00 89.38 77 GLU A CA 1
ATOM 590 C C . GLU A 1 77 ? -32.961 -1.089 48.341 1.00 89.38 77 GLU A C 1
ATOM 592 O O . GLU A 1 77 ? -33.172 -1.625 49.433 1.00 89.38 77 GLU A O 1
ATOM 597 N N . GLU A 1 78 ? -33.022 0.236 48.188 1.00 89.25 78 GLU A N 1
ATOM 598 C CA . GLU A 1 78 ? -33.423 1.151 49.264 1.00 89.25 78 GLU A CA 1
ATOM 599 C C . GLU A 1 78 ? -34.897 0.987 49.651 1.00 89.25 78 GLU A C 1
ATOM 601 O O . GLU A 1 78 ? -35.202 0.863 50.841 1.00 89.25 78 GLU A O 1
ATOM 606 N N . LYS A 1 79 ? -35.806 0.908 48.670 1.00 88.00 79 LYS A N 1
ATOM 607 C CA . LYS A 1 79 ? -37.237 0.650 48.917 1.00 88.00 79 LYS A CA 1
ATOM 608 C C . LYS A 1 79 ? -37.464 -0.693 49.605 1.00 88.00 79 LYS A C 1
ATOM 610 O O . LYS A 1 79 ? -38.299 -0.798 50.498 1.00 88.00 79 LYS A O 1
ATOM 615 N N . LEU A 1 80 ? -36.694 -1.711 49.225 1.00 84.75 80 LEU A N 1
ATOM 616 C CA . LEU A 1 80 ? -36.779 -3.045 49.814 1.00 84.75 80 LEU A CA 1
ATOM 617 C C . LEU A 1 80 ? -36.291 -3.047 51.270 1.00 84.75 80 LEU A C 1
ATOM 619 O O . LEU A 1 80 ? -36.926 -3.670 52.118 1.00 84.75 80 LEU A O 1
ATOM 623 N N . LYS A 1 81 ? -35.230 -2.291 51.592 1.00 85.50 81 LYS A N 1
ATOM 624 C CA . LYS A 1 81 ? -34.783 -2.079 52.981 1.00 85.50 81 LYS A CA 1
ATOM 625 C C . LYS A 1 81 ? -35.833 -1.371 53.837 1.00 85.50 81 LYS A C 1
ATOM 627 O O . LYS A 1 81 ? -36.055 -1.795 54.967 1.00 85.50 81 LYS A O 1
ATOM 632 N N . GLN A 1 82 ? -36.472 -0.327 53.306 1.00 83.44 82 GLN A N 1
ATOM 633 C CA . GLN A 1 82 ? -37.536 0.404 54.006 1.00 83.44 82 GLN A CA 1
ATOM 634 C C . GLN A 1 82 ? -38.743 -0.507 54.279 1.00 83.44 82 GLN A C 1
ATOM 636 O O . GLN A 1 82 ? -39.142 -0.664 55.429 1.00 83.44 82 GLN A O 1
ATOM 641 N N . ALA A 1 83 ? -39.228 -1.223 53.260 1.00 76.56 83 ALA A N 1
ATOM 642 C CA . ALA A 1 83 ? -40.345 -2.162 53.394 1.00 76.56 83 ALA A CA 1
ATOM 643 C C . ALA A 1 83 ? -40.059 -3.325 54.369 1.00 76.56 83 ALA A C 1
ATOM 645 O O . ALA A 1 83 ? -40.966 -3.819 55.037 1.00 76.56 83 ALA A O 1
ATOM 646 N N . GLN A 1 84 ? -38.798 -3.761 54.479 1.00 74.19 84 GLN A N 1
ATOM 647 C CA . GLN A 1 84 ? -38.370 -4.766 55.460 1.00 74.19 84 GLN A CA 1
ATOM 648 C C . GLN A 1 84 ? -38.261 -4.210 56.890 1.00 74.19 84 GLN A C 1
ATOM 650 O O . GLN A 1 84 ? -38.478 -4.956 57.842 1.00 74.19 84 GLN A O 1
ATOM 655 N N . GLN A 1 85 ? -37.943 -2.923 57.065 1.00 73.12 85 GLN A N 1
ATOM 656 C CA . GLN A 1 85 ? -37.933 -2.260 58.377 1.00 73.12 85 GLN A CA 1
ATOM 657 C C . GLN A 1 85 ? -39.345 -1.956 58.900 1.00 73.12 85 GLN A C 1
ATOM 659 O O . GLN A 1 85 ? -39.561 -2.025 60.110 1.00 73.12 85 GLN A O 1
ATOM 664 N N . ASP A 1 86 ? -40.309 -1.708 58.012 1.00 64.81 86 ASP A N 1
ATOM 665 C CA . ASP A 1 86 ? -41.708 -1.398 58.346 1.00 64.81 86 ASP A CA 1
ATOM 666 C C . ASP A 1 86 ? -42.574 -2.646 58.655 1.00 64.81 86 ASP A C 1
ATOM 668 O O . ASP A 1 86 ? -43.786 -2.542 58.846 1.00 64.81 86 ASP A O 1
ATOM 672 N N . GLN A 1 87 ? -41.977 -3.844 58.764 1.00 57.84 87 GLN A N 1
ATOM 673 C CA . GLN A 1 87 ? -42.645 -5.139 59.023 1.00 57.84 87 GLN A CA 1
ATOM 674 C C . GLN A 1 87 ? -43.414 -5.257 60.362 1.00 57.84 87 GLN A C 1
ATOM 676 O O . GLN A 1 87 ? -43.862 -6.346 60.721 1.00 57.84 87 GLN A O 1
ATOM 681 N N . SER A 1 88 ? -43.635 -4.166 61.098 1.00 54.59 88 SER A N 1
ATOM 682 C CA . SER A 1 88 ? -44.454 -4.196 62.312 1.00 54.59 88 SER A CA 1
ATOM 683 C C . SER A 1 88 ? -45.969 -4.294 62.045 1.00 54.59 88 SER A C 1
ATOM 685 O O . SER A 1 88 ? -46.693 -4.615 62.987 1.00 54.59 88 SER A O 1
ATOM 687 N N . GLU A 1 89 ? -46.484 -4.074 60.822 1.00 52.50 89 GLU A N 1
ATOM 688 C CA . GLU A 1 89 ? -47.939 -4.115 60.552 1.00 52.50 89 GLU A CA 1
ATOM 689 C C . GLU A 1 89 ? -48.337 -4.750 59.183 1.00 52.50 89 GLU A C 1
ATOM 691 O O . GLU A 1 89 ? -48.314 -4.107 58.142 1.00 52.50 89 GLU A O 1
ATOM 696 N N . THR A 1 90 ? -48.861 -5.990 59.220 1.00 56.22 90 THR A N 1
ATOM 697 C CA . THR A 1 90 ? -49.791 -6.661 58.255 1.00 56.22 90 THR A CA 1
ATOM 698 C C . THR A 1 90 ? -49.310 -7.293 56.918 1.00 56.22 90 THR A C 1
ATOM 700 O O . THR A 1 90 ? -48.382 -6.850 56.256 1.00 56.22 90 THR A O 1
ATOM 703 N N . VAL A 1 91 ? -50.062 -8.332 56.489 1.00 56.62 91 VAL A N 1
ATOM 704 C CA . VAL A 1 91 ? -49.915 -9.230 55.305 1.00 56.62 91 VAL A CA 1
ATOM 705 C C . VAL A 1 91 ? -49.781 -8.519 53.940 1.00 56.62 91 VAL A C 1
ATOM 707 O O . VAL A 1 91 ? -49.305 -9.116 52.979 1.00 56.62 91 VAL A O 1
ATOM 710 N N . LYS A 1 92 ? -50.163 -7.237 53.830 1.00 54.81 92 LYS A N 1
ATOM 711 C CA . LYS A 1 92 ? -49.992 -6.437 52.599 1.00 54.81 92 LYS A CA 1
ATOM 712 C C . LYS A 1 92 ? -48.520 -6.173 52.254 1.00 54.81 92 LYS A C 1
ATOM 714 O O . LYS A 1 92 ? -48.203 -6.072 51.072 1.00 54.81 92 LYS A O 1
ATOM 719 N N . ASN A 1 93 ? -47.636 -6.133 53.254 1.00 62.06 93 ASN A N 1
ATOM 720 C CA . ASN A 1 93 ? -46.209 -5.884 53.044 1.00 62.06 93 ASN A CA 1
ATOM 721 C C . ASN A 1 93 ? -45.504 -7.053 52.333 1.00 62.06 93 ASN A C 1
ATOM 723 O O . ASN A 1 93 ? -44.579 -6.826 51.558 1.00 62.06 93 ASN A O 1
ATOM 727 N N . ASP A 1 94 ? -45.960 -8.297 52.514 1.00 70.00 94 ASP A N 1
ATOM 728 C CA . ASP A 1 94 ? -45.310 -9.471 51.909 1.00 70.00 94 ASP A CA 1
ATOM 729 C C . ASP A 1 94 ? -45.514 -9.544 50.386 1.00 70.00 94 ASP A C 1
ATOM 731 O O . ASP A 1 94 ? -44.602 -9.925 49.647 1.00 70.00 94 ASP A O 1
ATOM 735 N N . GLU A 1 95 ? -46.691 -9.135 49.901 1.00 78.81 95 GLU A N 1
ATOM 736 C CA . GLU A 1 95 ? -47.040 -9.102 48.471 1.00 78.81 95 GLU A CA 1
ATOM 737 C C . GLU A 1 95 ? -46.313 -7.961 47.726 1.00 78.81 95 GLU A C 1
ATOM 739 O O . GLU A 1 95 ? -45.985 -8.058 46.541 1.00 78.81 95 GLU A O 1
ATOM 744 N N . GLU A 1 96 ? -46.024 -6.869 48.436 1.00 81.00 96 GLU A N 1
ATOM 745 C CA . GLU A 1 96 ? -45.280 -5.717 47.923 1.00 81.00 96 GLU A CA 1
ATOM 746 C C . GLU A 1 96 ? -43.767 -5.999 47.882 1.00 81.00 96 GLU A C 1
ATOM 748 O O . GLU A 1 96 ? -43.108 -5.730 46.874 1.00 81.00 96 GLU A O 1
ATOM 753 N N . ILE A 1 97 ? -43.231 -6.666 48.913 1.00 79.88 97 ILE A N 1
ATOM 754 C CA . ILE A 1 97 ? -41.843 -7.152 48.956 1.00 79.88 97 ILE A CA 1
ATOM 755 C C . ILE A 1 97 ? -41.584 -8.202 47.867 1.00 79.88 97 ILE A C 1
ATOM 757 O O . ILE A 1 97 ? -40.510 -8.201 47.259 1.00 79.88 97 ILE A O 1
ATOM 761 N N . THR A 1 98 ? -42.534 -9.100 47.587 1.00 85.69 98 THR A N 1
ATOM 762 C CA . THR A 1 98 ? -42.377 -10.089 46.503 1.00 85.69 98 THR A CA 1
ATOM 763 C C . THR A 1 98 ? -42.315 -9.417 45.133 1.00 85.69 98 THR A C 1
ATOM 765 O O . THR A 1 98 ? -41.390 -9.704 44.372 1.00 85.69 98 THR A O 1
ATOM 768 N N . LYS A 1 99 ? -43.195 -8.448 44.847 1.00 88.38 99 LYS A N 1
ATOM 769 C CA . LYS A 1 99 ? -43.144 -7.664 43.597 1.00 88.38 99 LYS A CA 1
ATOM 770 C C . LYS A 1 99 ? -41.852 -6.855 43.449 1.00 88.38 99 LYS A C 1
ATOM 772 O O . LYS A 1 99 ? -41.271 -6.835 42.364 1.00 88.38 99 LYS A O 1
ATOM 777 N N . LEU A 1 100 ? -41.378 -6.219 44.524 1.00 86.75 100 LEU A N 1
ATOM 778 C CA . LEU A 1 100 ? -40.105 -5.487 44.530 1.00 86.75 100 LEU A CA 1
ATOM 779 C C . LEU A 1 100 ? -38.912 -6.415 44.259 1.00 86.75 100 LEU A C 1
ATOM 781 O O . LEU A 1 100 ? -38.033 -6.069 43.473 1.00 86.75 100 LEU A O 1
ATOM 785 N N . ASN A 1 101 ? -38.896 -7.613 44.854 1.00 86.31 101 ASN A N 1
ATOM 786 C CA . ASN A 1 101 ? -37.859 -8.615 44.592 1.00 86.31 101 ASN A CA 1
ATOM 787 C C . ASN A 1 101 ? -37.889 -9.124 43.144 1.00 86.31 101 ASN A C 1
ATOM 789 O O . ASN A 1 101 ? -36.832 -9.300 42.537 1.00 86.31 101 ASN A O 1
ATOM 793 N N . GLU A 1 102 ? -39.073 -9.355 42.573 1.00 90.50 102 GLU A N 1
ATOM 794 C CA . GLU A 1 102 ? -39.209 -9.748 41.166 1.00 90.50 102 GLU A CA 1
ATOM 795 C C . GLU A 1 102 ? -38.665 -8.668 40.223 1.00 90.50 102 GLU A C 1
ATOM 797 O O . GLU A 1 102 ? -37.866 -8.982 39.339 1.00 90.50 102 GLU A O 1
ATOM 802 N N . GLN A 1 103 ? -39.019 -7.398 40.447 1.00 89.75 103 GLN A N 1
ATOM 803 C CA . GLN A 1 103 ? -38.495 -6.268 39.668 1.00 89.75 103 GLN A CA 1
ATOM 804 C C . GLN A 1 103 ? -36.977 -6.118 39.814 1.00 89.75 103 GLN A C 1
ATOM 806 O O . GLN A 1 103 ? -36.279 -5.944 38.816 1.00 89.75 103 GLN A O 1
ATOM 811 N N . LEU A 1 104 ? -36.453 -6.251 41.035 1.00 90.56 104 LEU A N 1
ATOM 812 C CA . LEU A 1 104 ? -35.019 -6.181 41.309 1.00 90.56 104 LEU A CA 1
ATOM 813 C C . LEU A 1 104 ? -34.243 -7.294 40.594 1.00 90.56 104 LEU A C 1
ATOM 815 O O . LEU A 1 104 ? -33.178 -7.044 40.030 1.00 90.56 104 LEU A O 1
ATOM 819 N N . ASN A 1 105 ? -34.766 -8.520 40.598 1.00 90.00 105 ASN A N 1
ATOM 820 C CA . ASN A 1 105 ? -34.149 -9.647 39.900 1.00 90.00 105 ASN A CA 1
ATOM 821 C C . ASN A 1 105 ? -34.172 -9.458 38.379 1.00 90.00 105 ASN A C 1
ATOM 823 O O . ASN A 1 105 ? -33.204 -9.812 37.699 1.00 90.00 105 ASN A O 1
ATOM 827 N N . LEU A 1 106 ? -35.253 -8.884 37.847 1.00 92.06 106 LEU A N 1
ATOM 828 C CA . LEU A 1 106 ? -35.398 -8.614 36.421 1.00 92.06 106 LEU A CA 1
ATOM 829 C C . LEU A 1 106 ? -34.397 -7.545 35.962 1.00 92.06 106 LEU A C 1
ATOM 831 O O . LEU A 1 106 ? -33.645 -7.796 35.020 1.00 92.06 106 LEU A O 1
ATOM 835 N N . GLU A 1 107 ? -34.281 -6.433 36.690 1.00 88.56 107 GLU A N 1
ATOM 836 C CA . GLU A 1 107 ? -33.285 -5.393 36.400 1.00 88.56 107 GLU A CA 1
ATOM 837 C C . GLU A 1 107 ? -31.841 -5.877 36.584 1.00 88.56 107 GLU A C 1
ATOM 839 O O . GLU A 1 107 ? -30.981 -5.613 35.744 1.00 88.56 107 GLU A O 1
ATOM 844 N N . LYS A 1 108 ? -31.552 -6.688 37.611 1.00 90.69 108 LYS A N 1
ATOM 845 C CA . LYS A 1 108 ? -30.229 -7.326 37.760 1.00 90.69 108 LYS A CA 1
ATOM 846 C C . LYS A 1 108 ? -29.888 -8.228 36.569 1.00 90.69 108 LYS A C 1
ATOM 848 O O . LYS A 1 108 ? -28.740 -8.234 36.119 1.00 90.69 108 LYS A O 1
ATOM 853 N N . SER A 1 109 ? -30.870 -8.955 36.030 1.00 91.12 109 SER A N 1
ATOM 854 C CA . SER A 1 109 ? -30.692 -9.768 34.821 1.00 91.12 109 SER A CA 1
ATOM 855 C C . SER A 1 109 ? -30.443 -8.911 33.575 1.00 91.12 109 SER A C 1
ATOM 857 O O . SER A 1 109 ? -29.585 -9.254 32.757 1.00 91.12 109 SER A O 1
ATOM 859 N N . GLU A 1 110 ? -31.152 -7.791 33.411 1.00 87.56 110 GLU A N 1
ATOM 860 C CA . GLU A 1 110 ? -30.924 -6.861 32.298 1.00 87.56 110 GLU A CA 1
ATOM 861 C C . GLU A 1 110 ? -29.553 -6.190 32.378 1.00 87.56 110 GLU A C 1
ATOM 863 O O . GLU A 1 110 ? -28.822 -6.186 31.380 1.00 87.56 110 GLU A O 1
ATOM 868 N N . LYS A 1 111 ? -29.152 -5.731 33.569 1.00 90.19 111 LYS A N 1
ATOM 869 C CA . LYS A 1 111 ? -27.804 -5.223 33.841 1.00 90.19 111 LYS A CA 1
ATOM 870 C C . LYS A 1 111 ? -26.741 -6.221 33.395 1.00 90.19 111 LYS A C 1
ATOM 872 O O . LYS A 1 111 ? -25.817 -5.850 32.674 1.00 90.19 111 LYS A O 1
ATOM 877 N N . GLN A 1 112 ? -26.874 -7.487 33.793 1.00 90.62 112 GLN A N 1
ATOM 878 C CA . GLN A 1 112 ? -25.911 -8.525 33.431 1.00 90.62 112 GLN A CA 1
ATOM 879 C C . GLN A 1 112 ? -25.785 -8.678 31.906 1.00 90.62 112 GLN A C 1
ATOM 881 O O . GLN A 1 112 ? -24.672 -8.657 31.381 1.00 90.62 112 GLN A O 1
ATOM 886 N N . LYS A 1 113 ? -26.911 -8.723 31.181 1.00 88.62 113 LYS A N 1
ATOM 887 C CA . LYS A 1 113 ? -26.919 -8.798 29.707 1.00 88.62 113 LYS A CA 1
ATOM 888 C C . LYS A 1 113 ? -26.264 -7.583 29.048 1.00 88.62 113 LYS A C 1
ATOM 890 O O . LYS A 1 113 ? -25.640 -7.719 27.996 1.00 88.62 113 LYS A O 1
ATOM 895 N N . ILE A 1 114 ? -26.442 -6.387 29.613 1.00 83.19 114 ILE A N 1
ATOM 896 C CA . ILE A 1 114 ? -25.813 -5.159 29.105 1.00 83.19 114 ILE A CA 1
ATOM 897 C C . ILE A 1 114 ? -24.296 -5.230 29.299 1.00 83.19 114 ILE A C 1
ATOM 899 O O . ILE A 1 114 ? -23.560 -4.942 28.356 1.00 83.19 114 ILE A O 1
ATOM 903 N N . THR A 1 115 ? -23.833 -5.660 30.474 1.00 85.62 115 THR A N 1
ATOM 904 C CA . THR A 1 115 ? -22.403 -5.805 30.787 1.00 85.62 115 THR A CA 1
ATOM 905 C C . THR A 1 115 ? -21.718 -6.817 29.869 1.00 85.62 115 THR A C 1
ATOM 907 O O . THR A 1 115 ? -20.689 -6.495 29.279 1.00 85.62 115 THR A O 1
ATOM 910 N N . GLU A 1 116 ? -22.314 -7.998 29.677 1.00 86.69 116 GLU A N 1
ATOM 911 C CA . GLU A 1 116 ? -21.785 -9.039 28.780 1.00 86.69 116 GLU A CA 1
ATOM 912 C C . GLU A 1 116 ? -21.649 -8.526 27.336 1.00 86.69 116 GLU A C 1
ATOM 914 O O . GLU A 1 116 ? -20.614 -8.712 26.693 1.00 86.69 116 GLU A O 1
ATOM 919 N N . LYS A 1 117 ? -22.659 -7.798 26.836 1.00 81.38 117 LYS A N 1
ATOM 920 C CA . LYS A 1 117 ? -22.602 -7.165 25.507 1.00 81.38 117 LYS A CA 1
ATOM 921 C C . LYS A 1 117 ? -21.508 -6.107 25.400 1.00 81.38 117 LYS A C 1
ATOM 923 O O . LYS A 1 117 ? -20.886 -5.983 24.347 1.00 81.38 117 LYS A O 1
ATOM 928 N N . LEU A 1 118 ? -21.292 -5.323 26.455 1.00 81.38 118 LEU A N 1
ATOM 929 C CA . LEU A 1 118 ? -20.261 -4.285 26.477 1.00 81.38 118 LEU A CA 1
ATOM 930 C C . LEU A 1 118 ? -18.857 -4.906 26.426 1.00 81.38 118 LEU A C 1
ATOM 932 O O . LEU A 1 118 ? -17.985 -4.425 25.702 1.00 81.38 118 LEU A O 1
ATOM 936 N N . GLU A 1 119 ? -18.657 -6.007 27.151 1.00 85.75 119 GLU A N 1
ATOM 937 C CA . GLU A 1 119 ? -17.409 -6.771 27.148 1.00 85.75 119 GLU A CA 1
ATOM 938 C C . GLU A 1 119 ? -17.132 -7.405 25.776 1.00 85.75 119 GLU A C 1
ATOM 940 O O . GLU A 1 119 ? -16.024 -7.280 25.244 1.00 85.75 119 GLU A O 1
ATOM 945 N N . GLU A 1 120 ? -18.144 -8.013 25.150 1.00 82.50 120 GLU A N 1
ATOM 946 C CA . GLU A 1 120 ? -18.039 -8.554 23.790 1.00 82.50 120 GLU A CA 1
ATOM 947 C C . GLU A 1 120 ? -17.650 -7.466 22.776 1.00 82.50 120 GLU A C 1
ATOM 949 O O . GLU A 1 120 ? -16.732 -7.652 21.968 1.00 82.50 120 GLU A O 1
ATOM 954 N N . LEU A 1 121 ? -18.305 -6.305 22.846 1.00 74.44 121 LEU A N 1
ATOM 955 C CA . LEU A 1 121 ? -18.051 -5.186 21.944 1.00 74.44 121 LEU A CA 1
ATOM 956 C C . LEU A 1 121 ? -16.634 -4.623 22.121 1.00 74.44 121 LEU A C 1
ATOM 958 O O . LEU A 1 121 ? -15.940 -4.371 21.134 1.00 74.44 121 LEU A O 1
ATOM 962 N N . ASN A 1 122 ? -16.160 -4.504 23.363 1.00 78.62 122 ASN A N 1
ATOM 963 C CA . ASN A 1 122 ? -14.801 -4.054 23.659 1.00 78.62 122 ASN A CA 1
ATOM 964 C C . ASN A 1 122 ? -13.743 -5.041 23.126 1.00 78.62 122 ASN A C 1
ATOM 966 O O . ASN A 1 122 ? -12.742 -4.642 22.524 1.00 78.62 122 ASN A O 1
ATOM 970 N N . ASN A 1 123 ? -13.990 -6.346 23.262 1.00 79.69 123 ASN A N 1
ATOM 971 C CA . ASN A 1 123 ? -13.121 -7.382 22.700 1.00 79.69 123 ASN A CA 1
ATOM 972 C C . ASN A 1 123 ? -13.053 -7.309 21.166 1.00 79.69 123 ASN A C 1
ATOM 974 O O . ASN A 1 123 ? -11.967 -7.400 20.580 1.00 79.69 123 ASN A O 1
ATOM 978 N N . LEU A 1 124 ? -14.192 -7.095 20.501 1.00 74.25 124 LEU A N 1
ATOM 979 C CA . LEU A 1 124 ? -14.249 -6.892 19.051 1.00 74.25 124 LEU A CA 1
ATOM 980 C C . LEU A 1 124 ? -13.505 -5.625 18.614 1.00 74.25 124 LEU A C 1
ATOM 982 O O . LEU A 1 124 ? -12.763 -5.666 17.626 1.00 74.25 124 LEU A O 1
ATOM 986 N N . LEU A 1 125 ? -13.654 -4.528 19.357 1.00 73.38 125 LEU A N 1
ATOM 987 C CA . LEU A 1 125 ? -12.970 -3.266 19.085 1.00 73.38 125 LEU A CA 1
ATOM 988 C C . LEU A 1 125 ? -11.450 -3.431 19.178 1.00 73.38 125 LEU A C 1
ATOM 990 O O . LEU A 1 125 ? -10.730 -3.048 18.254 1.00 73.38 125 LEU A O 1
ATOM 994 N N . ASN A 1 126 ? -10.955 -4.058 20.247 1.00 77.00 126 ASN A N 1
ATOM 995 C CA . ASN A 1 126 ? -9.524 -4.308 20.440 1.00 77.00 126 ASN A CA 1
ATOM 996 C C . ASN A 1 126 ? -8.947 -5.191 19.330 1.00 77.00 126 ASN A C 1
ATOM 998 O O . ASN A 1 126 ? -7.903 -4.872 18.757 1.00 77.00 126 ASN A O 1
ATOM 1002 N N . LYS A 1 127 ? -9.670 -6.247 18.946 1.00 76.94 127 LYS A N 1
ATOM 1003 C CA . LYS A 1 127 ? -9.290 -7.095 17.812 1.00 76.94 127 LYS A CA 1
ATOM 1004 C C . LYS A 1 127 ? -9.200 -6.301 16.507 1.00 76.94 127 LYS A C 1
ATOM 1006 O O . LYS A 1 127 ? -8.239 -6.462 15.758 1.00 76.94 127 LYS A O 1
ATOM 1011 N N . SER A 1 128 ? -10.173 -5.428 16.242 1.00 70.56 128 SER A N 1
ATOM 1012 C CA . SER A 1 128 ? -10.173 -4.585 15.043 1.00 70.56 128 SER A CA 1
ATOM 1013 C C . SER A 1 128 ? -9.033 -3.559 15.045 1.00 70.56 128 SER A C 1
ATOM 1015 O O . SER A 1 128 ? -8.484 -3.268 13.981 1.00 70.56 128 SER A O 1
ATOM 1017 N N . LYS A 1 129 ? -8.666 -3.007 16.210 1.00 74.12 129 LYS A N 1
ATOM 1018 C CA . LYS A 1 129 ? -7.533 -2.077 16.357 1.00 74.12 129 LYS A CA 1
ATOM 1019 C C . LYS A 1 129 ? -6.204 -2.760 16.027 1.00 74.12 129 LYS A C 1
ATOM 1021 O O . LYS A 1 129 ? -5.410 -2.207 15.268 1.00 74.12 129 LYS A O 1
ATOM 1026 N N . GLU A 1 130 ? -5.987 -3.974 16.529 1.00 77.62 130 GLU A N 1
ATOM 1027 C CA . GLU A 1 130 ? -4.780 -4.749 16.212 1.00 77.62 130 GLU A CA 1
ATOM 1028 C C . GLU A 1 130 ? -4.718 -5.156 14.734 1.00 77.62 130 GLU A C 1
ATOM 1030 O O . GLU A 1 130 ? -3.669 -5.031 14.099 1.00 77.62 130 GLU A O 1
ATOM 1035 N N . GLU A 1 131 ? -5.845 -5.557 14.139 1.00 73.75 131 GLU A N 1
ATOM 1036 C CA . GLU A 1 131 ? -5.904 -5.857 12.703 1.00 73.75 131 GLU A CA 1
ATOM 1037 C C . GLU A 1 131 ? -5.555 -4.622 11.854 1.00 73.75 131 GLU A C 1
ATOM 1039 O O . GLU A 1 131 ? -4.771 -4.717 10.908 1.00 73.75 131 GLU A O 1
ATOM 1044 N N . LEU A 1 132 ? -6.079 -3.445 12.212 1.00 70.81 132 LEU A N 1
ATOM 1045 C CA . LEU A 1 132 ? -5.743 -2.184 11.550 1.00 70.81 132 LEU A CA 1
ATOM 1046 C C . LEU A 1 132 ? -4.245 -1.865 11.658 1.00 70.81 132 LEU A C 1
ATOM 1048 O O . LEU A 1 132 ? -3.602 -1.558 10.653 1.00 70.81 132 LEU A O 1
ATOM 1052 N N . ARG A 1 133 ? -3.677 -1.980 12.860 1.00 76.88 133 ARG A N 1
ATOM 1053 C CA . ARG A 1 133 ? -2.252 -1.738 13.105 1.00 76.88 133 ARG A CA 1
ATOM 1054 C C . ARG A 1 133 ? -1.365 -2.662 12.270 1.00 76.88 133 ARG A C 1
ATOM 1056 O O . ARG A 1 133 ? -0.389 -2.196 11.680 1.00 76.88 133 ARG A O 1
ATOM 1063 N N . GLY A 1 134 ? -1.724 -3.944 12.182 1.00 76.00 134 GLY A N 1
ATOM 1064 C CA . GLY A 1 134 ? -1.053 -4.913 11.314 1.00 76.00 134 GLY A CA 1
ATOM 1065 C C . GLY A 1 134 ? -1.080 -4.482 9.848 1.00 76.00 134 GLY A C 1
ATOM 1066 O O . GLY A 1 134 ? -0.032 -4.381 9.214 1.00 76.00 134 GLY A O 1
ATOM 1067 N N . ARG A 1 135 ? -2.259 -4.105 9.339 1.00 71.62 135 ARG A N 1
ATOM 1068 C CA . ARG A 1 135 ? -2.434 -3.662 7.945 1.00 71.62 135 ARG A CA 1
ATOM 1069 C C . ARG A 1 135 ? -1.616 -2.419 7.604 1.00 71.62 135 ARG A C 1
ATOM 1071 O O . ARG A 1 135 ? -1.055 -2.344 6.513 1.00 71.62 135 ARG A O 1
ATOM 1078 N N . ILE A 1 136 ? -1.525 -1.457 8.521 1.00 74.12 136 ILE A N 1
ATOM 1079 C CA . ILE A 1 136 ? -0.713 -0.254 8.310 1.00 74.12 136 ILE A CA 1
ATOM 1080 C C . ILE A 1 136 ? 0.777 -0.616 8.242 1.00 74.12 136 ILE A C 1
ATOM 1082 O O . ILE A 1 136 ? 1.484 -0.140 7.354 1.00 74.12 136 ILE A O 1
ATOM 1086 N N . LYS A 1 137 ? 1.249 -1.500 9.128 1.00 81.81 137 LYS A N 1
ATOM 1087 C CA . LYS A 1 137 ? 2.640 -1.973 9.123 1.00 81.81 137 LYS A CA 1
ATOM 1088 C C . LYS A 1 137 ? 2.990 -2.708 7.825 1.00 81.81 137 LYS A C 1
ATOM 1090 O O . LYS A 1 137 ? 4.048 -2.464 7.243 1.00 81.81 137 LYS A O 1
ATOM 1095 N N . ASP A 1 138 ? 2.100 -3.576 7.355 1.00 78.00 138 ASP A N 1
ATOM 1096 C CA . ASP A 1 138 ? 2.286 -4.304 6.096 1.00 78.00 138 ASP A CA 1
ATOM 1097 C C . ASP A 1 138 ? 2.316 -3.352 4.894 1.00 78.00 138 ASP A C 1
ATOM 1099 O O . ASP A 1 138 ? 3.133 -3.518 3.983 1.00 78.00 138 ASP A O 1
ATOM 1103 N N . ALA A 1 139 ? 1.494 -2.302 4.911 1.00 74.19 139 ALA A N 1
ATOM 1104 C CA . ALA A 1 139 ? 1.509 -1.270 3.884 1.00 74.19 139 ALA A CA 1
ATOM 1105 C C . ALA A 1 139 ? 2.810 -0.459 3.874 1.00 74.19 139 ALA A C 1
ATOM 1107 O O . ALA A 1 139 ? 3.389 -0.262 2.808 1.00 74.19 139 ALA A O 1
ATOM 1108 N N . GLN A 1 140 ? 3.314 -0.049 5.043 1.00 80.06 140 GLN A N 1
ATOM 1109 C CA . GLN A 1 140 ? 4.608 0.637 5.160 1.00 80.06 140 GLN A CA 1
ATOM 1110 C C . GLN A 1 140 ? 5.745 -0.217 4.594 1.00 80.06 140 GLN A C 1
ATOM 1112 O O . GLN A 1 140 ? 6.564 0.265 3.809 1.00 80.06 140 GLN A O 1
ATOM 1117 N N . LYS A 1 141 ? 5.763 -1.510 4.933 1.00 82.12 141 LYS A N 1
ATOM 1118 C CA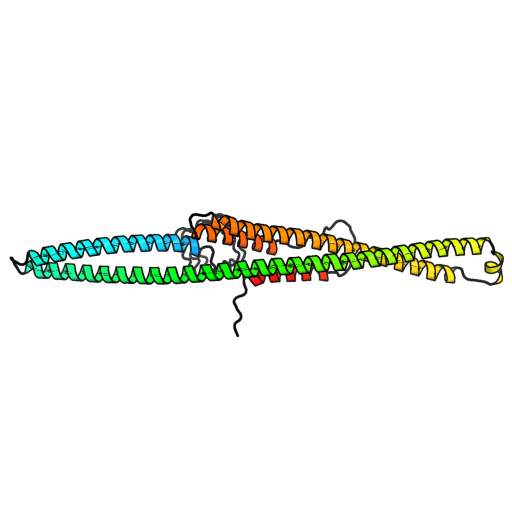 . LYS A 1 141 ? 6.739 -2.456 4.387 1.00 82.12 141 LYS A CA 1
ATOM 1119 C C . LYS A 1 141 ? 6.625 -2.567 2.864 1.00 82.12 141 LYS A C 1
ATOM 1121 O O . LYS A 1 141 ? 7.638 -2.502 2.174 1.00 82.12 141 LYS A O 1
ATOM 1126 N N . SER A 1 142 ? 5.406 -2.686 2.346 1.00 77.62 142 SER A N 1
ATOM 1127 C CA . SER A 1 142 ? 5.149 -2.807 0.906 1.00 77.62 142 SER A CA 1
ATOM 1128 C C . SER A 1 142 ? 5.594 -1.563 0.133 1.00 77.62 142 SER A C 1
ATOM 1130 O O . SER A 1 142 ? 6.239 -1.689 -0.904 1.00 77.62 142 SER A O 1
ATOM 1132 N N . LEU A 1 143 ? 5.308 -0.365 0.655 1.00 79.25 143 LEU A N 1
ATOM 1133 C CA . LEU A 1 143 ? 5.761 0.903 0.074 1.00 79.25 143 LEU A CA 1
ATOM 1134 C C . LEU A 1 143 ? 7.293 1.000 0.070 1.00 79.25 143 LEU A C 1
ATOM 1136 O O . LEU A 1 143 ? 7.882 1.365 -0.945 1.00 79.25 143 LEU A O 1
ATOM 1140 N N . SER A 1 144 ? 7.950 0.596 1.161 1.00 83.62 144 SER A N 1
ATOM 1141 C CA . SER A 1 144 ? 9.416 0.566 1.251 1.00 83.62 144 SER A CA 1
ATOM 1142 C C . SER A 1 144 ? 10.051 -0.402 0.241 1.00 83.62 144 SER A C 1
ATOM 1144 O O . SER A 1 144 ? 11.011 -0.054 -0.454 1.00 83.62 144 SER A O 1
ATOM 1146 N N . GLU A 1 145 ? 9.498 -1.609 0.104 1.00 80.44 145 GLU A N 1
ATOM 1147 C CA . GLU A 1 145 ? 9.963 -2.594 -0.879 1.00 80.44 145 GLU A CA 1
ATOM 1148 C C . GLU A 1 145 ? 9.735 -2.118 -2.320 1.00 80.44 145 GLU A C 1
ATOM 1150 O O . GLU A 1 145 ? 10.619 -2.273 -3.171 1.00 80.44 145 GLU A O 1
ATOM 1155 N N . ALA A 1 146 ? 8.589 -1.490 -2.591 1.00 77.62 146 ALA A N 1
ATOM 1156 C CA . ALA A 1 146 ? 8.269 -0.913 -3.891 1.00 77.62 146 ALA A CA 1
ATOM 1157 C C . ALA A 1 146 ? 9.235 0.216 -4.266 1.00 77.62 146 ALA A C 1
ATOM 1159 O O . ALA A 1 146 ? 9.728 0.246 -5.395 1.00 77.62 146 ALA A O 1
ATOM 1160 N N . LEU A 1 147 ? 9.572 1.090 -3.316 1.00 84.31 147 LEU A N 1
ATOM 1161 C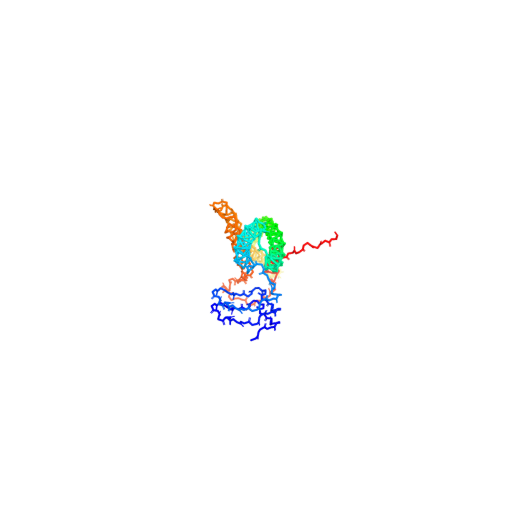 CA . LEU A 1 147 ? 10.546 2.162 -3.512 1.00 84.31 147 LEU A CA 1
ATOM 1162 C C . LEU A 1 147 ? 11.924 1.599 -3.877 1.00 84.31 147 LEU A C 1
ATOM 1164 O O . LEU A 1 147 ? 12.494 1.968 -4.903 1.00 84.31 147 LEU A O 1
ATOM 1168 N N . LYS A 1 148 ? 12.404 0.601 -3.124 1.00 83.75 148 LYS A N 1
ATOM 1169 C CA . LYS A 1 148 ? 13.679 -0.079 -3.403 1.00 83.75 148 LYS A CA 1
ATOM 1170 C C . LYS A 1 148 ? 13.702 -0.749 -4.780 1.00 83.75 148 LYS A C 1
ATOM 1172 O O . LYS A 1 148 ? 14.730 -0.739 -5.461 1.00 83.75 148 LYS A O 1
ATOM 1177 N N . ASN A 1 149 ? 12.595 -1.368 -5.187 1.00 80.88 149 ASN A N 1
ATOM 1178 C CA . ASN A 1 149 ? 12.485 -1.988 -6.507 1.00 80.88 149 ASN A CA 1
ATOM 1179 C C . ASN A 1 149 ? 12.499 -0.933 -7.623 1.00 80.88 149 ASN A C 1
ATOM 1181 O O . ASN A 1 149 ? 13.212 -1.090 -8.613 1.00 80.88 149 ASN A O 1
ATOM 1185 N N . THR A 1 150 ? 11.767 0.161 -7.427 1.00 82.31 150 THR A N 1
ATOM 1186 C CA . THR A 1 150 ? 11.695 1.281 -8.371 1.00 82.31 150 THR A CA 1
ATOM 1187 C C . THR A 1 150 ? 13.068 1.922 -8.564 1.00 82.31 150 THR A C 1
ATOM 1189 O O . THR A 1 150 ? 13.526 2.052 -9.696 1.00 82.31 150 THR A O 1
ATOM 1192 N N . ASP A 1 151 ? 13.791 2.190 -7.474 1.00 87.94 151 ASP A N 1
ATOM 1193 C CA . ASP A 1 151 ? 15.172 2.687 -7.515 1.00 87.94 151 ASP A CA 1
ATOM 1194 C C . ASP A 1 151 ? 16.107 1.758 -8.292 1.00 87.94 151 ASP A C 1
ATOM 1196 O O . ASP A 1 151 ? 16.938 2.199 -9.093 1.00 87.94 151 ASP A O 1
ATOM 1200 N N . LYS A 1 152 ? 15.971 0.445 -8.080 1.00 85.50 152 LYS A N 1
ATOM 1201 C CA . LYS A 1 152 ? 16.776 -0.548 -8.793 1.00 85.50 152 LYS A CA 1
ATOM 1202 C C . LYS A 1 152 ? 16.484 -0.532 -10.295 1.00 85.50 152 LYS A C 1
ATOM 1204 O O . LYS A 1 152 ? 17.428 -0.649 -11.078 1.00 85.50 152 LYS A O 1
ATOM 1209 N N . GLN A 1 153 ? 15.219 -0.401 -10.695 1.00 85.38 153 GLN A N 1
ATOM 1210 C CA . GLN A 1 153 ? 14.826 -0.341 -12.106 1.00 85.38 153 GLN A CA 1
ATOM 1211 C C . GLN A 1 153 ? 15.305 0.944 -12.777 1.00 85.38 153 GLN A C 1
ATOM 1213 O O . GLN A 1 153 ? 15.915 0.854 -13.840 1.00 85.38 153 GLN A O 1
ATOM 1218 N N . ILE A 1 154 ? 15.148 2.099 -12.121 1.00 87.44 154 ILE A N 1
ATOM 1219 C CA . ILE A 1 154 ? 15.697 3.383 -12.587 1.00 87.44 154 ILE A CA 1
ATOM 1220 C C . ILE A 1 154 ? 17.192 3.233 -12.863 1.00 87.44 154 ILE A C 1
ATOM 1222 O O . ILE A 1 154 ? 17.633 3.414 -13.996 1.00 87.44 154 ILE A O 1
ATOM 1226 N N . LYS A 1 155 ? 17.964 2.781 -11.867 1.00 92.81 155 LYS A N 1
ATOM 1227 C CA . LYS A 1 155 ? 19.419 2.636 -11.997 1.00 92.81 155 LYS A CA 1
ATOM 1228 C C . LYS A 1 155 ? 19.818 1.657 -13.105 1.00 92.81 155 LYS A C 1
ATOM 1230 O O . LYS A 1 155 ? 20.784 1.893 -13.830 1.00 92.81 155 LYS A O 1
ATOM 1235 N N . ASN A 1 156 ? 19.109 0.537 -13.236 1.00 90.12 156 ASN A N 1
ATOM 1236 C CA . ASN A 1 156 ? 19.401 -0.453 -14.271 1.00 90.12 156 ASN A CA 1
ATOM 1237 C C . ASN A 1 156 ? 19.110 0.084 -15.682 1.00 90.12 156 ASN A C 1
ATOM 1239 O O . ASN A 1 156 ? 19.913 -0.113 -16.600 1.00 90.12 156 ASN A O 1
ATOM 1243 N N . ASN A 1 157 ? 17.993 0.791 -15.842 1.00 91.25 157 ASN A N 1
ATOM 1244 C CA . ASN A 1 157 ? 17.590 1.375 -17.114 1.00 91.25 157 ASN A CA 1
ATOM 1245 C C . ASN A 1 157 ? 18.486 2.560 -17.497 1.00 91.25 157 ASN A C 1
ATOM 1247 O O . ASN A 1 157 ? 18.880 2.655 -18.656 1.00 91.25 157 ASN A O 1
ATOM 1251 N N . GLU A 1 158 ? 18.903 3.397 -16.543 1.00 94.44 158 GLU A N 1
ATOM 1252 C CA . GLU A 1 158 ? 19.894 4.464 -16.756 1.00 94.44 158 GLU A CA 1
ATOM 1253 C C . GLU A 1 158 ? 21.247 3.907 -17.215 1.00 94.44 158 GLU A C 1
ATOM 1255 O O . GLU A 1 158 ? 21.822 4.381 -18.200 1.00 94.44 158 GLU A O 1
ATOM 1260 N N . ASN A 1 159 ? 21.741 2.858 -16.548 1.00 94.88 159 ASN A N 1
ATOM 1261 C CA . ASN A 1 159 ? 22.989 2.196 -16.928 1.00 94.88 159 ASN A CA 1
ATOM 1262 C C . ASN A 1 159 ? 22.904 1.608 -18.343 1.00 94.88 159 ASN A C 1
ATOM 1264 O O . ASN A 1 159 ? 23.822 1.780 -19.150 1.00 94.88 159 ASN A O 1
ATOM 1268 N N . SER A 1 160 ? 21.787 0.948 -18.659 1.00 93.44 160 SER A N 1
ATOM 1269 C CA . SER A 1 160 ? 21.538 0.372 -19.983 1.00 93.44 160 SER A CA 1
ATOM 1270 C C . SER A 1 160 ? 21.444 1.468 -21.048 1.00 93.44 160 SER A C 1
ATOM 1272 O O . SER A 1 160 ? 22.120 1.388 -22.073 1.00 93.44 160 SER A O 1
ATOM 1274 N N . ALA A 1 161 ? 20.696 2.543 -20.783 1.00 94.31 161 ALA A N 1
ATOM 1275 C CA . ALA A 1 161 ? 20.556 3.688 -21.679 1.00 94.31 161 ALA A CA 1
ATOM 1276 C C . ALA A 1 161 ? 21.912 4.351 -21.967 1.00 94.31 161 ALA A C 1
ATOM 1278 O O . ALA A 1 161 ? 22.217 4.659 -23.119 1.00 94.31 161 ALA A O 1
ATOM 1279 N N . SER A 1 162 ? 22.757 4.513 -20.946 1.00 95.12 162 SER A N 1
ATOM 1280 C CA . SER A 1 162 ? 24.120 5.038 -21.090 1.00 95.12 162 SER A CA 1
ATOM 1281 C C . SER A 1 162 ? 24.993 4.143 -21.980 1.00 95.12 162 SER A C 1
ATOM 1283 O O . SER A 1 162 ? 25.699 4.641 -22.861 1.00 95.12 162 SER A O 1
ATOM 1285 N N . CYS A 1 163 ? 24.900 2.818 -21.821 1.00 95.94 163 CYS A N 1
ATOM 1286 C CA . CYS A 1 163 ? 25.599 1.855 -22.675 1.00 95.94 163 CYS A CA 1
ATOM 1287 C C . CYS A 1 163 ? 25.157 1.971 -24.143 1.00 95.94 163 CYS A C 1
ATOM 1289 O O . CYS A 1 163 ? 25.992 2.167 -25.030 1.00 95.94 163 CYS A O 1
ATOM 1291 N N . PHE A 1 164 ? 23.844 1.941 -24.398 1.00 95.38 164 PHE A N 1
ATOM 1292 C CA . PHE A 1 164 ? 23.289 2.080 -25.746 1.00 95.38 164 PHE A CA 1
ATOM 1293 C C . PHE A 1 164 ? 23.597 3.439 -26.381 1.00 95.38 164 PHE A C 1
ATOM 1295 O O . PHE A 1 164 ? 23.824 3.500 -27.589 1.00 95.38 164 PHE A O 1
ATOM 1302 N N . SER A 1 165 ? 23.688 4.504 -25.580 1.00 94.44 165 SER A N 1
ATOM 1303 C CA . SER A 1 165 ? 24.124 5.822 -26.043 1.00 94.44 165 SER A CA 1
ATOM 1304 C C . SER A 1 165 ? 25.551 5.796 -26.573 1.00 94.44 165 SER A C 1
ATOM 1306 O O . SER A 1 165 ? 25.803 6.211 -27.704 1.00 94.44 165 SER A O 1
ATOM 1308 N N . ARG A 1 166 ? 26.486 5.253 -25.783 1.00 95.81 166 ARG A N 1
ATOM 1309 C CA . ARG A 1 166 ? 27.901 5.156 -26.166 1.00 95.81 166 ARG A CA 1
ATOM 1310 C C . ARG A 1 166 ? 28.088 4.275 -27.398 1.00 95.81 166 ARG A C 1
ATOM 1312 O O . ARG A 1 166 ? 28.813 4.667 -28.309 1.00 95.81 166 ARG A O 1
ATOM 1319 N N . LEU A 1 167 ? 27.407 3.129 -27.450 1.00 95.69 167 LEU A N 1
ATOM 1320 C CA . LEU A 1 167 ? 27.432 2.238 -28.613 1.00 95.69 167 LEU A CA 1
ATOM 1321 C C . LEU A 1 167 ? 26.850 2.917 -29.858 1.00 95.69 167 LEU A C 1
ATOM 1323 O O . LEU A 1 167 ? 27.486 2.903 -30.908 1.00 95.69 167 LEU A O 1
ATOM 1327 N N . GLY A 1 168 ? 25.683 3.556 -29.743 1.00 94.56 168 GLY A N 1
ATOM 1328 C CA . GLY A 1 168 ? 25.028 4.243 -30.856 1.00 94.56 168 GLY A CA 1
ATOM 1329 C C . GLY A 1 168 ? 25.868 5.390 -31.417 1.00 94.56 168 GLY A C 1
ATOM 1330 O O . GLY A 1 168 ? 26.100 5.448 -32.624 1.00 94.56 168 GLY A O 1
ATOM 1331 N N . ILE A 1 169 ? 26.391 6.263 -30.549 1.00 95.00 169 ILE A N 1
ATOM 1332 C CA . ILE A 1 169 ? 27.271 7.375 -30.945 1.00 95.00 169 ILE A CA 1
ATOM 1333 C C . ILE A 1 169 ? 28.570 6.840 -31.559 1.00 95.00 169 ILE A C 1
ATOM 1335 O O . ILE A 1 169 ? 29.016 7.359 -32.583 1.00 95.00 169 ILE A O 1
ATOM 1339 N N . GLY A 1 170 ? 29.157 5.789 -30.980 1.00 95.31 170 GLY A N 1
ATOM 1340 C CA . GLY A 1 170 ? 30.371 5.154 -31.493 1.00 95.31 170 GLY A CA 1
ATOM 1341 C C . GLY A 1 170 ? 30.183 4.576 -32.896 1.00 95.31 170 GLY A C 1
ATOM 1342 O O . GLY A 1 170 ? 30.987 4.851 -33.786 1.00 95.31 170 GLY A O 1
ATOM 1343 N N . LEU A 1 171 ? 29.089 3.843 -33.122 1.00 95.12 171 LEU A N 1
ATOM 1344 C CA . LEU A 1 171 ? 28.746 3.285 -34.432 1.00 95.12 171 LEU A CA 1
ATOM 1345 C C . LEU A 1 171 ? 28.488 4.382 -35.467 1.00 95.12 171 LEU A C 1
ATOM 1347 O O . LEU A 1 171 ? 29.016 4.302 -36.572 1.00 95.12 171 LEU A O 1
ATOM 1351 N N . LEU A 1 172 ? 27.748 5.436 -35.111 1.00 94.31 172 LEU A N 1
ATOM 1352 C CA . LEU A 1 172 ? 27.512 6.558 -36.023 1.00 94.31 172 LEU A CA 1
ATOM 1353 C C . LEU A 1 172 ? 28.811 7.305 -36.353 1.00 94.31 172 LEU A C 1
ATOM 1355 O O . LEU A 1 172 ? 29.074 7.605 -37.516 1.00 94.31 172 LEU A O 1
ATOM 1359 N N . SER A 1 173 ? 29.673 7.524 -35.364 1.00 94.50 173 SER A N 1
ATOM 1360 C CA . SER A 1 173 ? 30.994 8.127 -35.581 1.00 94.50 173 SER A CA 1
ATOM 1361 C C . SER A 1 173 ? 31.837 7.279 -36.538 1.00 94.50 173 SER A C 1
ATOM 1363 O O . SER A 1 173 ? 32.405 7.805 -37.495 1.00 94.50 173 SER A O 1
ATOM 1365 N N . LEU A 1 174 ? 31.848 5.955 -36.348 1.00 94.19 174 LEU A N 1
ATOM 1366 C CA . LEU A 1 174 ? 32.531 5.021 -37.240 1.00 94.19 174 LEU A CA 1
ATOM 1367 C C . LEU A 1 174 ? 31.955 5.062 -38.664 1.00 94.19 174 LEU A C 1
ATOM 1369 O O . LEU A 1 174 ? 32.725 5.075 -39.623 1.00 94.19 174 LEU A O 1
ATOM 1373 N N . THR A 1 175 ? 30.628 5.141 -38.825 1.00 93.25 175 THR A N 1
ATOM 1374 C CA . THR A 1 175 ? 30.008 5.257 -40.159 1.00 93.25 175 THR A CA 1
ATOM 1375 C C . THR A 1 175 ? 30.420 6.526 -40.890 1.00 93.25 175 THR A C 1
ATOM 1377 O O . THR A 1 175 ? 30.711 6.466 -42.083 1.00 93.25 175 THR A O 1
ATOM 1380 N N . ILE A 1 176 ? 30.503 7.657 -40.185 1.00 93.06 176 ILE A N 1
ATOM 1381 C CA . ILE A 1 176 ? 30.925 8.937 -40.765 1.00 93.06 176 ILE A CA 1
ATOM 1382 C C . ILE A 1 176 ? 32.387 8.852 -41.217 1.00 93.06 176 ILE A C 1
ATOM 1384 O O . ILE A 1 176 ? 32.708 9.259 -42.333 1.00 93.06 176 ILE A O 1
ATOM 1388 N N . ILE A 1 177 ? 33.265 8.271 -40.394 1.00 94.00 177 ILE A N 1
ATOM 1389 C CA . ILE A 1 177 ? 34.679 8.078 -40.745 1.00 94.00 177 ILE A CA 1
ATOM 1390 C C . ILE A 1 177 ? 34.811 7.181 -41.982 1.00 94.00 177 ILE A C 1
ATOM 1392 O O . ILE A 1 177 ? 35.516 7.545 -42.922 1.00 94.00 177 ILE A O 1
ATOM 1396 N N . LEU A 1 178 ? 34.107 6.043 -42.021 1.00 91.25 178 LEU A N 1
ATOM 1397 C CA . LEU A 1 178 ? 34.123 5.136 -43.174 1.00 91.25 178 LEU A CA 1
ATOM 1398 C C . LEU A 1 178 ? 33.619 5.820 -44.451 1.00 91.25 178 LEU A C 1
ATOM 1400 O O . LEU A 1 178 ? 34.224 5.641 -45.507 1.00 91.25 178 LEU A O 1
ATOM 1404 N N . LEU A 1 179 ? 32.565 6.638 -44.358 1.00 90.31 179 LEU A N 1
ATOM 1405 C CA . LEU A 1 179 ? 32.051 7.417 -45.487 1.00 90.31 179 LEU A CA 1
ATOM 1406 C C . LEU A 1 179 ? 33.077 8.423 -46.013 1.00 90.31 179 LEU A C 1
ATOM 1408 O O . LEU A 1 179 ? 33.276 8.499 -47.226 1.00 90.31 179 LEU A O 1
ATOM 1412 N N . LEU A 1 180 ? 33.744 9.172 -45.130 1.00 90.88 180 LEU A N 1
ATOM 1413 C CA . LEU A 1 180 ? 34.760 10.154 -45.523 1.00 90.88 180 LEU A CA 1
ATOM 1414 C C . LEU A 1 180 ? 35.978 9.484 -46.167 1.00 90.88 180 LEU A C 1
ATOM 1416 O O . LEU A 1 180 ? 36.422 9.912 -47.233 1.00 90.88 180 LEU A O 1
ATOM 1420 N N . VAL A 1 181 ? 36.486 8.410 -45.555 1.00 89.69 181 VAL A N 1
ATOM 1421 C CA . VAL A 1 181 ? 37.637 7.653 -46.071 1.00 89.69 181 VAL A CA 1
ATOM 1422 C C . VAL A 1 181 ? 37.311 7.030 -47.427 1.00 89.69 181 VAL A C 1
ATOM 1424 O O . VAL A 1 181 ? 38.094 7.169 -48.366 1.00 89.69 181 VAL A O 1
ATOM 1427 N N . PHE A 1 182 ? 36.146 6.389 -47.560 1.00 86.38 182 PHE A N 1
ATOM 1428 C CA . PHE A 1 182 ? 35.721 5.786 -48.822 1.00 86.38 182 PHE A CA 1
ATOM 1429 C C . PHE A 1 182 ? 35.532 6.837 -49.921 1.00 86.38 182 PHE A C 1
ATOM 1431 O O . PHE A 1 182 ? 36.031 6.658 -51.031 1.00 86.38 182 PHE A O 1
ATOM 1438 N N . SER A 1 183 ? 34.880 7.960 -49.606 1.00 85.62 183 SER A N 1
ATOM 1439 C CA . SER A 1 183 ? 34.674 9.053 -50.565 1.00 85.62 183 SER A CA 1
ATOM 1440 C C . SER A 1 183 ? 36.002 9.642 -51.048 1.00 85.62 183 SER A C 1
ATOM 1442 O O . SER A 1 183 ? 36.182 9.843 -52.248 1.00 85.62 183 SER A O 1
ATOM 1444 N N . GLY A 1 184 ? 36.961 9.856 -50.141 1.00 87.25 184 GLY A N 1
ATOM 1445 C CA . GLY A 1 184 ? 38.310 10.306 -50.496 1.00 87.25 184 GLY A CA 1
ATOM 1446 C C . GLY A 1 184 ? 39.064 9.294 -51.363 1.00 87.25 184 GLY A C 1
ATOM 1447 O O . GLY A 1 184 ? 39.681 9.672 -52.357 1.00 87.25 184 GLY A O 1
ATOM 1448 N N . PHE A 1 185 ? 38.966 8.001 -51.043 1.00 85.00 185 PHE A N 1
ATOM 1449 C CA . PHE A 1 185 ? 39.589 6.933 -51.829 1.00 85.00 185 PHE A CA 1
ATOM 1450 C C . PHE A 1 185 ? 39.037 6.862 -53.260 1.00 85.00 185 PHE A C 1
ATOM 1452 O O . PHE A 1 185 ? 39.811 6.759 -54.214 1.00 85.00 185 PHE A O 1
ATOM 1459 N N . VAL A 1 186 ? 37.713 6.966 -53.422 1.00 83.75 186 VAL A N 1
ATOM 1460 C CA . VAL A 1 186 ? 37.053 6.989 -54.739 1.00 83.75 186 VAL A CA 1
ATOM 1461 C C . VAL A 1 186 ? 37.526 8.190 -55.565 1.00 83.75 186 VAL A C 1
ATOM 1463 O O . VAL A 1 186 ? 37.809 8.031 -56.752 1.00 83.75 186 VAL A O 1
ATOM 1466 N N . LEU A 1 187 ? 37.678 9.367 -54.943 1.00 83.81 187 LEU A N 1
ATOM 1467 C CA . LEU A 1 187 ? 38.160 10.579 -55.614 1.00 83.81 187 LEU A CA 1
ATOM 1468 C C . LEU A 1 187 ? 39.624 10.461 -56.074 1.00 83.81 187 LEU A C 1
ATOM 1470 O O . LEU A 1 187 ? 39.960 10.895 -57.175 1.00 83.81 187 LEU A O 1
ATOM 1474 N N . CYS A 1 188 ? 40.491 9.867 -55.250 1.00 86.19 188 CYS A N 1
ATOM 1475 C CA . CYS A 1 188 ? 41.917 9.713 -55.553 1.00 86.19 188 CYS A CA 1
ATOM 1476 C C . CYS A 1 188 ? 42.212 8.587 -56.561 1.00 86.19 188 CYS A C 1
ATOM 1478 O O . CYS A 1 188 ? 43.218 8.650 -57.270 1.00 86.19 188 CYS A O 1
ATOM 1480 N N . HIS A 1 189 ? 41.353 7.563 -56.654 1.00 80.25 189 HIS A N 1
ATOM 1481 C CA . HIS A 1 189 ? 41.583 6.378 -57.492 1.00 80.25 189 HIS A CA 1
ATOM 1482 C C . HIS A 1 189 ? 40.388 6.009 -58.398 1.00 80.25 189 HIS A C 1
ATOM 1484 O O . HIS A 1 189 ? 39.913 4.870 -58.361 1.00 80.25 189 HIS A O 1
ATOM 1490 N N . PRO A 1 190 ? 39.933 6.902 -59.297 1.00 78.12 190 PRO A N 1
ATOM 1491 C CA . PRO A 1 190 ? 38.749 6.651 -60.128 1.00 78.12 190 PRO A CA 1
ATOM 1492 C C . PRO A 1 190 ? 38.923 5.469 -61.099 1.00 78.12 190 PRO A C 1
ATOM 1494 O O . PRO A 1 190 ? 37.974 4.738 -61.374 1.00 78.12 190 PRO A O 1
ATOM 1497 N N . LYS A 1 191 ? 40.151 5.223 -61.580 1.00 76.38 191 LYS A N 1
ATOM 1498 C CA . LYS A 1 191 ? 40.458 4.143 -62.537 1.00 76.38 191 LYS A CA 1
ATOM 1499 C C . LYS A 1 191 ? 40.174 2.744 -61.981 1.00 76.38 191 LYS A C 1
ATOM 1501 O O . LYS A 1 191 ? 39.744 1.874 -62.727 1.00 76.38 191 LYS A O 1
ATOM 1506 N N . PHE A 1 192 ? 40.339 2.537 -60.670 1.00 71.94 192 PHE A N 1
ATOM 1507 C CA . PHE A 1 192 ? 40.099 1.239 -60.027 1.00 71.94 192 PHE A CA 1
ATOM 1508 C C . PHE A 1 192 ? 38.637 0.790 -60.116 1.00 71.94 192 PHE A C 1
ATOM 1510 O O . PHE A 1 192 ? 38.372 -0.401 -60.261 1.00 71.94 192 PHE A O 1
ATOM 1517 N N . PHE A 1 193 ? 37.694 1.729 -60.039 1.00 70.19 193 PHE A N 1
ATOM 1518 C CA . PHE A 1 193 ? 36.266 1.424 -60.110 1.00 70.19 193 PHE A CA 1
ATOM 1519 C C . PHE A 1 193 ? 35.805 1.165 -61.548 1.00 70.19 193 PHE A C 1
ATOM 1521 O O . PHE A 1 193 ? 34.947 0.312 -61.760 1.00 70.19 193 PHE A O 1
ATOM 1528 N N . VAL A 1 194 ? 36.418 1.840 -62.525 1.00 67.75 194 VAL A N 1
ATOM 1529 C CA . VAL A 1 194 ? 36.107 1.680 -63.954 1.00 67.75 194 VAL A CA 1
ATOM 1530 C C . VAL A 1 194 ? 36.742 0.413 -64.541 1.00 67.75 194 VAL A C 1
ATOM 1532 O O . VAL A 1 194 ? 36.080 -0.308 -65.277 1.00 67.75 194 VAL A O 1
ATOM 1535 N N . GLU A 1 195 ? 38.000 0.102 -64.210 1.00 64.38 195 GLU A N 1
ATOM 1536 C CA . GLU A 1 195 ? 38.725 -1.032 -64.811 1.00 64.38 195 GLU A CA 1
ATOM 1537 C C . GLU A 1 195 ? 38.445 -2.380 -64.130 1.00 64.38 195 GLU A C 1
ATOM 1539 O O . GLU A 1 195 ? 38.461 -3.412 -64.797 1.00 64.38 195 GLU A O 1
ATOM 1544 N N . LYS A 1 196 ? 38.188 -2.408 -62.812 1.00 66.19 196 LYS A N 1
ATOM 1545 C CA . LYS A 1 196 ? 37.964 -3.665 -62.066 1.00 66.19 196 LYS A CA 1
ATOM 1546 C C . LYS A 1 196 ? 36.490 -4.019 -61.835 1.00 66.19 196 LYS A C 1
ATOM 1548 O O . LYS A 1 196 ? 36.230 -4.988 -61.125 1.00 66.19 196 LYS A O 1
ATOM 1553 N N . ASN A 1 197 ? 35.535 -3.263 -62.392 1.00 64.75 197 ASN A N 1
ATOM 1554 C CA . ASN A 1 197 ? 34.088 -3.447 -62.171 1.00 64.75 197 ASN A CA 1
ATOM 1555 C C . ASN A 1 197 ? 33.707 -3.585 -60.679 1.00 64.75 197 ASN A C 1
ATOM 1557 O O . ASN A 1 197 ? 32.820 -4.360 -60.313 1.00 64.75 197 ASN A O 1
ATOM 1561 N N . LEU A 1 198 ? 34.392 -2.861 -59.786 1.00 66.44 198 LEU A N 1
ATOM 1562 C CA . LEU A 1 198 ? 34.093 -2.920 -58.355 1.00 66.44 198 LEU A CA 1
ATOM 1563 C C . LEU A 1 198 ? 32.751 -2.240 -58.083 1.00 66.44 198 LEU A C 1
ATOM 1565 O O . LEU A 1 198 ? 32.594 -1.035 -58.273 1.00 66.44 198 LEU A O 1
ATOM 1569 N N . ASN A 1 199 ? 31.780 -3.026 -57.620 1.00 72.88 199 ASN A N 1
ATOM 1570 C CA . ASN A 1 199 ? 30.434 -2.535 -57.374 1.00 72.88 199 ASN A CA 1
ATOM 1571 C C . ASN A 1 199 ? 30.401 -1.733 -56.062 1.00 72.88 199 ASN A C 1
ATOM 1573 O O . ASN A 1 199 ? 30.646 -2.282 -54.986 1.00 72.88 199 ASN A O 1
ATOM 1577 N N . ILE A 1 200 ? 30.065 -0.441 -56.148 1.00 73.38 200 ILE A N 1
ATOM 1578 C CA . ILE A 1 200 ? 29.947 0.486 -55.003 1.00 73.38 200 ILE A CA 1
ATOM 1579 C C . ILE A 1 200 ? 29.048 -0.092 -53.894 1.00 73.38 200 ILE A C 1
ATOM 1581 O O . ILE A 1 200 ? 29.285 0.154 -52.710 1.00 73.38 200 ILE A O 1
ATOM 1585 N N . LEU A 1 201 ? 28.076 -0.929 -54.272 1.00 74.25 201 LEU A N 1
A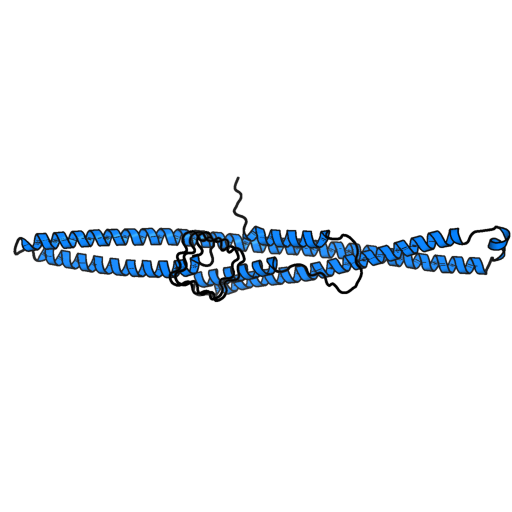TOM 1586 C CA . LEU A 1 201 ? 27.149 -1.605 -53.368 1.00 74.25 201 LEU A CA 1
ATOM 1587 C C . LEU A 1 201 ? 27.839 -2.444 -52.273 1.00 74.25 201 LEU A C 1
ATOM 1589 O O . LEU A 1 201 ? 27.348 -2.498 -51.147 1.00 74.25 201 LEU A O 1
ATOM 1593 N N . PHE A 1 202 ? 28.995 -3.058 -52.562 1.00 78.69 202 PHE A N 1
ATOM 1594 C CA . PHE A 1 202 ? 29.731 -3.859 -51.571 1.00 78.69 202 PHE A CA 1
ATOM 1595 C C . PHE A 1 202 ? 30.268 -3.025 -50.403 1.00 78.69 202 PHE A C 1
ATOM 1597 O O . PHE A 1 202 ? 30.437 -3.549 -49.305 1.00 78.69 202 PHE A O 1
ATOM 1604 N N . TYR A 1 203 ? 30.512 -1.732 -50.623 1.00 76.38 203 TYR A N 1
ATOM 1605 C CA . TYR A 1 203 ? 31.052 -0.823 -49.612 1.00 76.38 203 TYR A CA 1
ATOM 1606 C C . TYR A 1 203 ? 29.955 -0.033 -48.902 1.00 76.38 203 TYR A C 1
ATOM 1608 O O . TYR A 1 203 ? 30.063 0.243 -47.707 1.00 76.38 203 TYR A O 1
ATOM 1616 N N . THR A 1 204 ? 28.872 0.299 -49.605 1.00 81.38 204 THR A N 1
ATOM 1617 C CA . THR A 1 204 ? 27.738 1.005 -49.001 1.00 81.38 204 THR A CA 1
ATOM 1618 C C . THR A 1 204 ? 26.908 0.095 -48.102 1.00 81.38 204 THR A C 1
ATOM 1620 O O . THR A 1 204 ? 26.395 0.572 -47.093 1.00 81.38 204 THR A O 1
ATOM 1623 N N . PHE A 1 205 ? 26.823 -1.210 -48.389 1.00 86.69 205 PHE A N 1
ATOM 1624 C CA . PHE A 1 205 ? 26.030 -2.140 -47.582 1.00 86.69 205 PHE A CA 1
ATOM 1625 C C . PHE A 1 205 ? 26.506 -2.229 -46.115 1.00 86.69 205 PHE A C 1
ATOM 1627 O O . PHE A 1 205 ? 25.691 -1.965 -45.229 1.00 86.69 205 PHE A O 1
ATOM 1634 N N . PRO A 1 206 ? 27.800 -2.465 -45.802 1.00 88.25 206 PRO A N 1
ATOM 1635 C CA . PRO A 1 206 ? 28.282 -2.437 -44.418 1.00 88.25 206 PRO A CA 1
ATOM 1636 C C . PRO A 1 206 ? 28.059 -1.086 -43.721 1.00 88.25 206 PRO A C 1
ATOM 1638 O O . PRO A 1 206 ? 27.653 -1.049 -42.560 1.00 88.25 206 PRO A O 1
ATOM 1641 N N . ILE A 1 207 ? 28.250 0.031 -44.429 1.00 90.00 207 ILE A N 1
ATOM 1642 C CA . ILE A 1 207 ? 28.046 1.380 -43.876 1.00 90.00 207 ILE A CA 1
ATOM 1643 C C . ILE A 1 207 ? 26.573 1.601 -43.504 1.00 90.00 207 ILE A C 1
ATOM 1645 O O . ILE A 1 207 ? 26.284 2.051 -42.395 1.00 90.00 207 ILE A O 1
ATOM 1649 N N . ILE A 1 208 ? 25.642 1.233 -44.390 1.00 90.19 208 ILE A N 1
ATOM 1650 C CA . ILE A 1 208 ? 24.198 1.314 -44.131 1.00 90.19 208 ILE A CA 1
ATOM 1651 C C . ILE A 1 208 ? 23.825 0.413 -42.950 1.00 90.19 208 ILE A C 1
ATOM 1653 O O . ILE A 1 208 ? 23.089 0.850 -42.068 1.00 90.19 208 ILE A O 1
ATOM 1657 N N . THR A 1 209 ? 24.364 -0.810 -42.868 1.00 92.25 209 THR A N 1
ATOM 1658 C CA . THR A 1 209 ? 24.078 -1.700 -41.729 1.00 92.25 209 THR A CA 1
ATOM 1659 C C . THR A 1 209 ? 24.545 -1.112 -40.398 1.00 92.25 209 THR A C 1
ATOM 1661 O O . THR A 1 209 ? 23.771 -1.095 -39.444 1.00 92.25 209 THR A O 1
ATOM 1664 N N . LEU A 1 210 ? 25.756 -0.550 -40.327 1.00 93.25 210 LEU A N 1
ATOM 1665 C CA . LEU A 1 210 ? 26.264 0.111 -39.120 1.00 93.25 210 LEU A CA 1
ATOM 1666 C C . LEU A 1 210 ? 25.423 1.340 -38.745 1.00 93.25 210 LEU A C 1
ATOM 1668 O O . LEU A 1 210 ? 25.163 1.566 -37.563 1.00 93.25 210 LEU A O 1
ATOM 1672 N N . MET A 1 211 ? 24.946 2.095 -39.739 1.00 93.12 211 MET A N 1
ATOM 1673 C CA . MET A 1 211 ? 24.059 3.242 -39.530 1.00 93.12 211 MET A CA 1
ATOM 1674 C C . MET A 1 211 ? 22.709 2.800 -38.948 1.00 93.12 211 MET A C 1
ATOM 1676 O O . MET A 1 211 ? 22.235 3.368 -37.961 1.00 93.12 211 MET A O 1
ATOM 1680 N N . VAL A 1 212 ? 22.108 1.744 -39.502 1.00 94.44 212 VAL A N 1
ATOM 1681 C CA . VAL A 1 212 ? 20.851 1.166 -39.003 1.00 94.44 212 VAL A CA 1
ATOM 1682 C C . VAL A 1 212 ? 21.022 0.628 -37.581 1.00 94.44 212 VAL A C 1
ATOM 1684 O O . VAL A 1 212 ? 20.194 0.922 -36.719 1.00 94.44 212 VAL A O 1
ATOM 1687 N N . ILE A 1 213 ? 22.112 -0.085 -37.285 1.00 94.25 213 ILE A N 1
ATOM 1688 C CA . ILE A 1 213 ? 22.389 -0.579 -35.927 1.00 94.25 213 ILE A CA 1
ATOM 1689 C C . ILE A 1 213 ? 22.571 0.600 -34.960 1.00 94.25 213 ILE A C 1
ATOM 1691 O O . ILE A 1 213 ? 21.937 0.626 -33.907 1.00 94.25 213 ILE A O 1
ATOM 1695 N N . GLY A 1 214 ? 23.358 1.615 -35.333 1.00 94.06 214 GLY A N 1
ATOM 1696 C CA . GLY A 1 214 ? 23.585 2.806 -34.510 1.00 94.06 214 GLY A CA 1
ATOM 1697 C C . GLY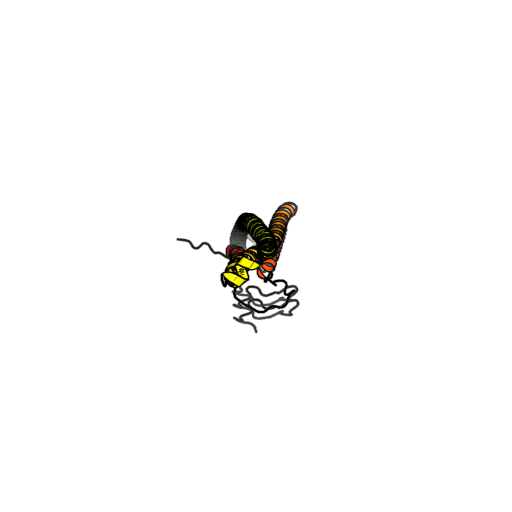 A 1 214 ? 22.291 3.559 -34.186 1.00 94.06 214 GLY A C 1
ATOM 1698 O O . GLY A 1 214 ? 22.016 3.854 -33.021 1.00 94.06 214 GLY A O 1
ATOM 1699 N N . THR A 1 215 ? 21.446 3.803 -35.193 1.00 92.56 215 THR A N 1
ATOM 1700 C CA . THR A 1 215 ? 20.126 4.430 -34.989 1.00 92.56 215 THR A CA 1
ATOM 1701 C C . THR A 1 215 ? 19.183 3.562 -34.149 1.00 92.56 215 THR A C 1
ATOM 1703 O O . THR A 1 215 ? 18.423 4.101 -33.343 1.00 92.56 215 THR A O 1
ATOM 1706 N N . THR A 1 216 ? 19.262 2.233 -34.264 1.00 95.06 216 THR A N 1
ATOM 1707 C CA . THR A 1 216 ? 18.483 1.294 -33.439 1.00 95.06 216 THR A CA 1
ATOM 1708 C C . THR A 1 216 ? 18.920 1.344 -31.973 1.00 95.06 216 THR A C 1
ATOM 1710 O O . THR A 1 216 ? 18.063 1.422 -31.092 1.00 95.06 216 THR A O 1
ATOM 1713 N N . CYS A 1 217 ? 20.227 1.401 -31.691 1.00 93.50 217 CYS A N 1
ATOM 1714 C CA . CYS A 1 217 ? 20.749 1.593 -30.333 1.00 93.50 217 CYS A CA 1
ATOM 1715 C C . CYS A 1 217 ? 20.243 2.902 -29.706 1.00 93.50 217 CYS A C 1
ATOM 1717 O O . CYS A 1 217 ? 19.767 2.891 -28.571 1.00 93.50 217 CYS A O 1
ATOM 1719 N N . LEU A 1 218 ? 20.276 4.016 -30.446 1.00 92.19 218 LEU A N 1
ATOM 1720 C CA . LEU A 1 218 ? 19.773 5.306 -29.952 1.00 92.19 218 LEU A CA 1
ATOM 1721 C C . LEU A 1 218 ? 18.251 5.312 -29.750 1.00 92.19 218 LEU A C 1
ATOM 1723 O O . LEU A 1 218 ? 17.749 5.914 -28.799 1.00 92.19 218 LEU A O 1
ATOM 1727 N N . ARG A 1 219 ? 17.500 4.613 -30.608 1.00 91.75 219 ARG A N 1
ATOM 1728 C CA . ARG A 1 219 ? 16.054 4.427 -30.426 1.00 91.75 219 ARG A CA 1
ATOM 1729 C C . ARG A 1 219 ? 15.759 3.650 -29.145 1.00 91.75 219 ARG A C 1
ATOM 1731 O O . ARG A 1 219 ? 14.911 4.067 -28.364 1.00 91.75 219 ARG A O 1
ATOM 1738 N N . HIS A 1 220 ? 16.488 2.566 -28.898 1.00 91.56 220 HIS A N 1
ATOM 1739 C CA . HIS A 1 220 ? 16.330 1.785 -27.675 1.00 91.56 220 HIS A CA 1
ATOM 1740 C C . HIS A 1 220 ? 16.730 2.587 -26.422 1.00 91.56 220 HIS A C 1
ATOM 1742 O O . HIS A 1 220 ? 16.010 2.559 -25.427 1.00 91.56 220 HIS A O 1
ATOM 1748 N N . GLN A 1 221 ? 17.797 3.396 -26.489 1.00 92.94 221 GLN A N 1
ATOM 1749 C CA . GLN A 1 221 ? 18.139 4.359 -25.433 1.00 92.94 221 GLN A CA 1
ATOM 1750 C C . GLN A 1 221 ? 16.967 5.304 -25.123 1.00 92.94 221 GLN A C 1
ATOM 1752 O O . GLN A 1 221 ? 16.664 5.537 -23.953 1.00 92.94 221 GLN A O 1
ATOM 1757 N N . LYS A 1 222 ? 16.309 5.865 -26.148 1.00 91.31 222 LYS A N 1
ATOM 1758 C CA . LYS A 1 222 ? 15.162 6.769 -25.959 1.00 91.31 222 LYS A CA 1
ATOM 1759 C C . LYS A 1 222 ? 14.025 6.081 -25.196 1.00 91.31 222 LYS A C 1
ATOM 1761 O O . LYS A 1 222 ? 13.457 6.702 -24.300 1.00 91.31 222 LYS A O 1
ATOM 1766 N N . ASN A 1 223 ? 13.735 4.819 -25.515 1.00 87.62 223 ASN A N 1
ATOM 1767 C CA . ASN A 1 223 ? 12.707 4.037 -24.825 1.00 87.62 223 ASN A CA 1
ATOM 1768 C C . ASN A 1 223 ? 13.085 3.777 -23.359 1.00 87.62 223 ASN A C 1
ATOM 1770 O O . ASN A 1 223 ? 12.280 4.044 -22.472 1.00 87.62 223 ASN A O 1
ATOM 1774 N N . LEU A 1 224 ? 14.331 3.375 -23.086 1.00 87.81 224 LEU A N 1
ATOM 1775 C CA . LEU A 1 224 ? 14.818 3.187 -21.713 1.00 87.81 224 LEU A CA 1
ATOM 1776 C C . LEU A 1 224 ? 14.735 4.479 -20.885 1.00 87.81 224 LEU A C 1
ATOM 1778 O O . LEU A 1 224 ? 14.353 4.441 -19.720 1.00 87.81 224 LEU A O 1
ATOM 1782 N N . LEU A 1 225 ? 15.042 5.637 -21.477 1.00 89.56 225 LEU A N 1
ATOM 1783 C CA . LEU A 1 225 ? 14.891 6.933 -20.805 1.00 89.56 225 LEU A CA 1
ATOM 1784 C C . LEU A 1 225 ? 13.423 7.294 -20.536 1.00 89.56 225 LEU A C 1
ATOM 1786 O O . LEU A 1 225 ? 13.137 7.963 -19.546 1.00 89.56 225 LEU A O 1
ATOM 1790 N N . ALA A 1 226 ? 12.491 6.879 -21.397 1.00 84.19 226 ALA A N 1
ATOM 1791 C CA . ALA A 1 226 ? 11.062 7.045 -21.141 1.00 84.19 226 ALA A CA 1
ATOM 1792 C C . ALA A 1 226 ? 10.606 6.179 -19.955 1.00 84.19 226 ALA A C 1
ATOM 1794 O O . ALA A 1 226 ? 9.918 6.682 -19.069 1.00 84.19 226 ALA A O 1
ATOM 1795 N N . GLU A 1 227 ? 11.069 4.929 -19.875 1.00 84.19 227 GLU A N 1
ATOM 1796 C CA . GLU A 1 227 ? 10.825 4.066 -18.713 1.00 84.19 227 GLU A CA 1
ATOM 1797 C C . GLU A 1 227 ? 11.417 4.652 -17.424 1.00 84.19 227 GLU A C 1
ATOM 1799 O O . GLU A 1 227 ? 10.755 4.640 -16.390 1.00 84.19 227 GLU A O 1
ATOM 1804 N N . VAL A 1 228 ? 12.633 5.210 -17.473 1.00 85.25 228 VAL A N 1
ATOM 1805 C CA . VAL A 1 228 ? 13.254 5.885 -16.318 1.00 85.25 228 VAL A CA 1
ATOM 1806 C C . VAL A 1 228 ? 12.383 7.032 -15.810 1.00 85.25 228 VAL A C 1
ATOM 1808 O O . VAL A 1 228 ? 12.151 7.116 -14.606 1.00 85.25 228 VAL A O 1
ATOM 1811 N N . ARG A 1 229 ? 11.864 7.888 -16.704 1.00 86.56 229 ARG A N 1
ATOM 1812 C CA . ARG A 1 229 ? 10.947 8.973 -16.309 1.00 86.56 229 ARG A CA 1
ATOM 1813 C C . ARG A 1 229 ? 9.705 8.422 -15.625 1.00 86.56 229 ARG A C 1
ATOM 1815 O O . ARG A 1 229 ? 9.377 8.862 -14.531 1.00 86.56 229 ARG A O 1
ATOM 1822 N N . HIS A 1 230 ? 9.091 7.402 -16.217 1.00 82.56 230 HIS A N 1
ATOM 1823 C CA . HIS A 1 230 ? 7.919 6.766 -15.633 1.00 82.56 230 HIS A CA 1
ATOM 1824 C C . HIS A 1 230 ? 8.195 6.206 -14.225 1.00 82.56 230 HIS A C 1
ATOM 1826 O O . HIS A 1 230 ? 7.442 6.463 -13.287 1.00 82.56 230 HIS A O 1
ATOM 1832 N N . PHE A 1 231 ? 9.290 5.462 -14.039 1.00 82.31 231 PHE A N 1
ATOM 1833 C CA . PHE A 1 231 ? 9.642 4.944 -12.716 1.00 82.31 231 PHE A CA 1
ATOM 1834 C C . PHE A 1 231 ? 10.000 6.058 -11.729 1.00 82.31 231 PHE A C 1
ATOM 1836 O O . PHE A 1 231 ? 9.719 5.917 -10.542 1.00 82.31 231 PHE A O 1
ATOM 1843 N N . SER A 1 232 ? 10.566 7.172 -12.193 1.00 85.94 232 SER A N 1
ATOM 1844 C CA . SER A 1 232 ? 10.813 8.349 -11.356 1.00 85.94 232 SER A CA 1
ATOM 1845 C C . SER A 1 232 ? 9.508 8.981 -10.860 1.00 85.94 232 SER A C 1
ATOM 1847 O O . SER A 1 232 ? 9.402 9.303 -9.677 1.00 85.94 232 SER A O 1
ATOM 1849 N N . ASP A 1 233 ? 8.496 9.100 -11.720 1.00 83.00 233 ASP A N 1
ATOM 1850 C CA . ASP A 1 233 ? 7.173 9.594 -11.320 1.00 83.00 233 ASP A CA 1
ATOM 1851 C C . ASP A 1 233 ? 6.510 8.639 -10.321 1.00 83.00 233 ASP A C 1
ATOM 1853 O O . ASP A 1 233 ? 5.981 9.062 -9.290 1.00 83.00 233 ASP A O 1
ATOM 1857 N N . MET A 1 234 ? 6.603 7.329 -10.570 1.00 78.88 234 MET A N 1
ATOM 1858 C CA . MET A 1 234 ? 6.095 6.307 -9.653 1.00 78.88 234 MET A CA 1
ATOM 1859 C C . MET A 1 234 ? 6.802 6.357 -8.294 1.00 78.88 234 MET A C 1
ATOM 1861 O O . MET A 1 234 ? 6.149 6.266 -7.254 1.00 78.88 234 MET A O 1
ATOM 1865 N N . LYS A 1 235 ? 8.126 6.546 -8.285 1.00 86.00 235 LYS A N 1
ATOM 1866 C CA . LYS A 1 235 ? 8.909 6.726 -7.060 1.00 86.00 235 LYS A CA 1
ATOM 1867 C C . LYS A 1 235 ? 8.395 7.917 -6.257 1.00 86.00 235 LYS A C 1
ATOM 1869 O O . LYS A 1 235 ? 8.123 7.759 -5.071 1.00 86.00 235 LYS A O 1
ATOM 1874 N N . HIS A 1 236 ? 8.195 9.064 -6.905 1.00 87.44 236 HIS A N 1
ATOM 1875 C CA . HIS A 1 236 ? 7.668 10.259 -6.249 1.00 87.44 236 HIS A CA 1
ATOM 1876 C C . HIS A 1 236 ? 6.285 10.008 -5.622 1.00 87.44 236 HIS A C 1
ATOM 1878 O O . HIS A 1 236 ? 6.023 10.426 -4.495 1.00 87.44 236 HIS A O 1
ATOM 1884 N N . GLN A 1 237 ? 5.400 9.281 -6.311 1.00 83.06 237 GLN A N 1
ATOM 1885 C CA . GLN A 1 237 ? 4.095 8.900 -5.754 1.00 83.06 237 GLN A CA 1
ATOM 1886 C C . GLN A 1 237 ? 4.234 7.993 -4.522 1.00 83.06 237 GLN A C 1
ATOM 1888 O O . GLN A 1 237 ? 3.566 8.218 -3.514 1.00 83.06 237 GLN A O 1
ATOM 1893 N N . ILE A 1 238 ? 5.116 6.990 -4.571 1.00 81.62 238 ILE A N 1
ATOM 1894 C CA . ILE A 1 238 ? 5.366 6.085 -3.437 1.00 81.62 238 ILE A CA 1
ATOM 1895 C C . ILE A 1 238 ? 5.930 6.858 -2.236 1.00 81.62 238 ILE A C 1
ATOM 1897 O O . ILE A 1 238 ? 5.474 6.641 -1.112 1.00 81.62 238 ILE A O 1
ATOM 1901 N N . GLU A 1 239 ? 6.872 7.777 -2.459 1.00 87.31 239 GLU A N 1
ATOM 1902 C CA . GLU A 1 239 ? 7.434 8.647 -1.416 1.00 87.31 239 GLU A CA 1
ATOM 1903 C C . GLU A 1 239 ? 6.358 9.530 -0.782 1.00 87.31 239 GLU A C 1
ATOM 1905 O O . GLU A 1 239 ? 6.249 9.582 0.445 1.00 87.31 239 GLU A O 1
ATOM 1910 N N . LEU A 1 240 ? 5.511 10.155 -1.605 1.00 88.06 240 LEU A N 1
ATOM 1911 C CA . LEU A 1 240 ? 4.397 10.975 -1.139 1.00 88.06 240 LEU A CA 1
ATOM 1912 C C . LEU A 1 240 ? 3.432 10.169 -0.262 1.00 88.06 240 LEU A C 1
ATOM 1914 O O . LEU A 1 240 ? 3.043 10.631 0.809 1.00 88.06 240 LEU A O 1
ATOM 1918 N N . TYR A 1 241 ? 3.052 8.962 -0.684 1.00 85.25 241 TYR A N 1
ATOM 1919 C CA . TYR A 1 241 ? 2.148 8.112 0.092 1.00 85.25 241 TYR A CA 1
ATOM 1920 C C . TYR A 1 241 ? 2.788 7.574 1.369 1.00 85.25 241 TYR A C 1
ATOM 1922 O O . TYR A 1 241 ? 2.113 7.508 2.396 1.00 85.25 241 TYR A O 1
ATOM 1930 N N . SER A 1 242 ? 4.076 7.232 1.330 1.00 85.50 242 SER A N 1
ATOM 1931 C CA . SER A 1 242 ? 4.827 6.839 2.523 1.00 85.50 242 SER A CA 1
ATOM 1932 C C . SER A 1 242 ? 4.866 7.980 3.540 1.00 85.50 242 SER A C 1
ATOM 1934 O O . SER A 1 242 ? 4.514 7.774 4.701 1.00 85.50 242 SER A O 1
ATOM 1936 N N . GLY A 1 243 ? 5.214 9.191 3.095 1.00 88.12 243 GLY A N 1
ATOM 1937 C CA . GLY A 1 243 ? 5.258 10.379 3.946 1.00 88.12 243 GLY A CA 1
ATOM 1938 C C . GLY A 1 243 ? 3.882 10.772 4.482 1.00 88.12 243 GLY A C 1
ATOM 1939 O O . GLY A 1 243 ? 3.755 11.103 5.656 1.00 88.12 243 GLY A O 1
ATOM 1940 N N . LEU A 1 244 ? 2.830 10.673 3.663 1.00 87.19 244 LEU A N 1
ATOM 1941 C CA . LEU A 1 244 ? 1.455 10.932 4.097 1.00 87.19 244 LEU A CA 1
ATOM 1942 C C . LEU A 1 244 ? 1.010 9.940 5.179 1.00 87.19 244 LEU A C 1
ATOM 1944 O O . LEU A 1 244 ? 0.404 10.340 6.172 1.00 87.19 244 LEU A O 1
ATOM 1948 N N . LEU A 1 245 ? 1.326 8.654 5.009 1.00 85.81 245 LEU A N 1
ATOM 1949 C CA . LEU A 1 245 ? 0.990 7.622 5.986 1.00 85.81 245 LEU A CA 1
ATOM 1950 C C . LEU A 1 245 ? 1.732 7.848 7.310 1.00 85.81 245 LEU A C 1
ATOM 1952 O O . LEU A 1 245 ? 1.113 7.799 8.370 1.00 85.81 245 LEU A O 1
ATOM 1956 N N . GLU A 1 246 ? 3.026 8.155 7.260 1.00 88.56 246 GLU A N 1
ATOM 1957 C CA . GLU A 1 246 ? 3.841 8.453 8.443 1.00 88.56 246 GLU A CA 1
ATOM 1958 C C . GLU A 1 246 ? 3.374 9.732 9.156 1.00 88.56 246 GLU A C 1
ATOM 1960 O O . GLU A 1 246 ? 3.138 9.723 10.366 1.00 88.56 246 GLU A O 1
ATOM 1965 N N . ALA A 1 247 ? 3.123 10.809 8.408 1.00 89.19 247 ALA A N 1
ATOM 1966 C CA . ALA A 1 247 ? 2.563 12.044 8.949 1.00 89.19 247 ALA A CA 1
ATOM 1967 C C . ALA A 1 247 ? 1.196 11.807 9.601 1.00 89.19 247 ALA A C 1
ATOM 1969 O O . ALA A 1 247 ? 0.913 12.375 10.656 1.00 89.19 247 ALA A O 1
ATOM 1970 N N . SER A 1 248 ? 0.363 10.936 9.018 1.00 87.44 248 SER A N 1
ATOM 1971 C CA . SER A 1 248 ? -0.934 10.602 9.605 1.00 87.44 248 SER A CA 1
ATOM 1972 C C . SER A 1 248 ? -0.803 9.889 10.946 1.00 87.44 248 SER A C 1
ATOM 1974 O O . SER A 1 248 ? -1.534 10.218 11.875 1.00 87.44 248 SER A O 1
ATOM 1976 N N . GLN A 1 249 ? 0.172 8.984 11.084 1.00 85.81 249 GLN A N 1
ATOM 1977 C CA . GLN A 1 249 ? 0.468 8.313 12.349 1.00 85.81 249 GLN A CA 1
ATOM 1978 C C . GLN A 1 249 ? 1.006 9.293 13.394 1.00 85.81 249 GLN A C 1
ATOM 1980 O O . GLN A 1 249 ? 0.568 9.257 14.540 1.00 85.81 249 GLN A O 1
ATOM 1985 N N . HIS A 1 250 ? 1.914 10.193 13.012 1.00 88.50 250 HIS A N 1
ATOM 1986 C CA . HIS A 1 250 ? 2.422 11.222 13.921 1.00 88.50 250 HIS A CA 1
ATOM 1987 C C . HIS A 1 250 ? 1.323 12.178 14.385 1.00 88.50 250 HIS A C 1
ATOM 1989 O O . HIS A 1 250 ? 1.240 12.485 15.574 1.00 88.50 250 HIS A O 1
ATOM 1995 N N . ALA A 1 251 ? 0.453 12.613 13.472 1.00 87.31 251 ALA A N 1
ATOM 1996 C CA . ALA A 1 251 ? -0.705 13.426 13.813 1.00 87.31 251 ALA A CA 1
ATOM 1997 C C . ALA A 1 251 ? -1.672 12.662 14.727 1.00 87.31 251 ALA A C 1
ATOM 1999 O O . ALA A 1 251 ? -2.175 13.242 15.676 1.00 87.31 251 ALA A O 1
ATOM 2000 N N . ALA A 1 252 ? -1.872 11.358 14.516 1.00 83.50 252 ALA A N 1
ATOM 2001 C CA . ALA A 1 252 ? -2.721 10.521 15.364 1.00 83.50 252 ALA A CA 1
ATOM 2002 C C . ALA A 1 252 ? -2.311 10.562 16.851 1.00 83.50 252 ALA A C 1
ATOM 2004 O O . ALA A 1 252 ? -3.171 10.548 17.728 1.00 83.50 252 ALA A O 1
ATOM 2005 N N . VAL A 1 253 ? -1.010 10.675 17.143 1.00 85.19 253 VAL A N 1
ATOM 2006 C CA . VAL A 1 253 ? -0.485 10.755 18.519 1.00 85.19 253 VAL A CA 1
ATOM 2007 C C . VAL A 1 253 ? -0.900 12.048 19.233 1.00 85.19 253 VAL A C 1
ATOM 2009 O O . VAL A 1 253 ? -0.999 12.053 20.458 1.00 85.19 253 VAL A O 1
ATOM 2012 N N . SER A 1 254 ? -1.164 13.139 18.506 1.00 85.81 254 SER A N 1
ATOM 2013 C CA . SER A 1 254 ? -1.565 14.418 19.112 1.00 85.81 254 SER A CA 1
ATOM 2014 C C . SER A 1 254 ? -3.058 14.501 19.444 1.00 85.81 254 SER A C 1
ATOM 2016 O O . SER A 1 254 ? -3.492 15.455 20.093 1.00 85.81 254 SER A O 1
ATOM 2018 N N . PHE A 1 255 ? -3.859 13.511 19.041 1.00 79.38 255 PHE A N 1
ATOM 2019 C CA . PHE A 1 255 ? -5.269 13.463 19.405 1.00 79.38 255 PHE A CA 1
ATOM 2020 C C . PHE A 1 255 ? -5.431 13.022 20.862 1.00 79.38 255 PHE A C 1
ATOM 2022 O O . PHE A 1 255 ? -5.035 11.928 21.251 1.00 79.38 255 PHE A O 1
ATOM 2029 N N . ASN A 1 256 ? -6.167 13.816 21.642 1.00 76.88 256 ASN A N 1
ATOM 2030 C CA . ASN A 1 256 ? -6.614 13.439 22.992 1.00 76.88 256 ASN A CA 1
ATOM 2031 C C . ASN A 1 256 ? -7.701 12.344 22.996 1.00 76.88 256 ASN A C 1
ATOM 2033 O O . ASN A 1 256 ? -8.215 11.988 24.053 1.00 76.88 256 ASN A O 1
ATOM 2037 N N . ASN A 1 257 ? -8.089 11.837 21.822 1.00 74.44 257 ASN A N 1
ATOM 2038 C CA . ASN A 1 257 ? -9.037 10.744 21.669 1.00 74.44 257 ASN A CA 1
ATOM 2039 C C . ASN A 1 257 ? -8.398 9.654 20.775 1.00 74.44 257 ASN A C 1
ATOM 2041 O O . ASN A 1 257 ? -8.213 9.894 19.577 1.00 74.44 257 ASN A O 1
ATOM 2045 N N . PRO A 1 258 ? -8.088 8.461 21.326 1.00 68.25 258 PRO A N 1
ATOM 2046 C CA . PRO A 1 258 ? -7.421 7.379 20.594 1.00 68.25 258 PRO A CA 1
ATOM 2047 C C . PRO A 1 258 ? -8.274 6.781 19.463 1.00 68.25 258 PRO A C 1
ATOM 2049 O O . PRO A 1 258 ? -7.760 6.086 18.590 1.00 68.25 258 PRO A O 1
ATOM 2052 N N . GLU A 1 259 ? -9.579 7.029 19.455 1.00 66.38 259 GLU A N 1
ATOM 2053 C CA . GLU A 1 259 ? -10.501 6.546 18.427 1.00 66.38 259 GLU A CA 1
ATOM 2054 C C . GLU A 1 259 ? -10.491 7.470 17.219 1.00 66.38 259 GLU A C 1
ATOM 2056 O O . GLU A 1 259 ? -10.298 6.991 16.105 1.00 66.38 259 GLU A O 1
ATOM 2061 N N . LYS A 1 260 ? -10.557 8.789 17.444 1.00 69.62 260 LYS A N 1
ATOM 2062 C CA . LYS A 1 260 ? -10.348 9.789 16.382 1.00 69.62 260 LYS A CA 1
ATOM 2063 C C . LYS A 1 260 ? -8.964 9.661 15.751 1.00 69.62 260 LYS A C 1
ATOM 2065 O O . LYS A 1 260 ? -8.827 9.793 14.540 1.00 69.62 260 LYS A O 1
ATOM 2070 N N . ALA A 1 261 ? -7.953 9.347 16.563 1.00 71.94 261 ALA A N 1
ATOM 2071 C CA . ALA A 1 261 ? -6.610 9.031 16.087 1.00 71.94 261 ALA A CA 1
ATOM 2072 C C . ALA A 1 261 ? -6.624 7.857 15.089 1.00 71.94 261 ALA A C 1
ATOM 2074 O O . ALA A 1 261 ? -6.065 7.949 13.997 1.00 71.94 261 ALA A O 1
ATOM 2075 N N . ASN A 1 262 ? -7.300 6.760 15.444 1.00 69.19 262 ASN A N 1
ATOM 2076 C CA . ASN A 1 262 ? -7.402 5.575 14.592 1.00 69.19 262 ASN A CA 1
ATOM 2077 C C . ASN A 1 262 ? -8.257 5.806 13.341 1.00 69.19 262 ASN A C 1
ATOM 2079 O O . ASN A 1 262 ? -7.895 5.316 12.271 1.00 69.19 262 ASN A O 1
ATOM 2083 N N . GLU A 1 263 ? -9.371 6.528 13.464 1.00 70.81 263 GLU A N 1
ATOM 2084 C CA . GLU A 1 263 ? -10.229 6.914 12.340 1.00 70.81 263 GLU A CA 1
ATOM 2085 C C . GLU A 1 263 ? -9.428 7.719 11.313 1.00 70.81 263 GLU A C 1
ATOM 2087 O O . GLU A 1 263 ? -9.361 7.335 10.147 1.00 70.81 263 GLU A O 1
ATOM 2092 N N . TYR A 1 264 ? -8.702 8.740 11.767 1.00 74.12 264 TYR A N 1
ATOM 2093 C CA . TYR A 1 264 ? -7.876 9.593 10.916 1.00 74.12 264 TYR A CA 1
ATOM 2094 C C . TYR A 1 264 ? -6.798 8.816 10.135 1.00 74.12 264 TYR A C 1
ATOM 2096 O O . TYR A 1 264 ? -6.625 8.999 8.923 1.00 74.12 264 TYR A O 1
ATOM 2104 N N . VAL A 1 265 ? -6.086 7.897 10.798 1.00 75.44 265 VAL A N 1
ATOM 2105 C CA . VAL A 1 265 ? -5.078 7.050 10.129 1.00 75.44 265 VAL A CA 1
ATOM 2106 C C . VAL A 1 265 ? -5.738 6.087 9.141 1.00 75.44 265 VAL A C 1
ATOM 2108 O O . VAL A 1 265 ? -5.227 5.885 8.037 1.00 75.44 265 VAL A O 1
ATOM 2111 N N . GLN A 1 266 ? -6.886 5.509 9.498 1.00 71.00 266 GLN A N 1
ATOM 2112 C CA . GLN A 1 266 ? -7.621 4.585 8.633 1.00 71.00 266 GLN A CA 1
ATOM 2113 C C . GLN A 1 266 ? -8.183 5.277 7.384 1.00 71.00 266 GLN A C 1
ATOM 2115 O O . GLN A 1 266 ? -8.151 4.704 6.288 1.00 71.00 266 GLN A O 1
ATOM 2120 N N . GLU A 1 267 ? -8.686 6.501 7.522 1.00 70.38 267 GLU A N 1
ATOM 2121 C CA . GLU A 1 267 ? -9.120 7.327 6.397 1.00 70.38 267 GLU A CA 1
ATOM 2122 C C . GLU A 1 267 ? -7.949 7.635 5.470 1.00 70.38 267 GLU A C 1
ATOM 2124 O O . GLU A 1 267 ? -8.039 7.388 4.265 1.00 70.38 267 GLU A O 1
ATOM 2129 N N . THR A 1 268 ? -6.822 8.077 6.032 1.00 72.06 268 THR A N 1
ATOM 2130 C CA . THR A 1 268 ? -5.611 8.374 5.258 1.00 72.06 268 THR A CA 1
ATOM 2131 C C . THR A 1 268 ? -5.141 7.144 4.483 1.00 72.06 268 THR A C 1
ATOM 2133 O O . THR A 1 268 ? -4.901 7.204 3.274 1.00 72.06 268 THR A O 1
ATOM 2136 N N . PHE A 1 269 ? -5.096 5.988 5.144 1.00 69.56 269 PHE A N 1
ATOM 2137 C CA . PHE A 1 269 ? -4.756 4.716 4.516 1.00 69.56 269 PHE A CA 1
ATOM 2138 C C . PHE A 1 269 ? -5.719 4.342 3.380 1.00 69.56 269 PHE A C 1
ATOM 2140 O O . PHE A 1 269 ? -5.301 3.900 2.305 1.00 69.56 269 PHE A O 1
ATOM 2147 N N . THR A 1 270 ? -7.017 4.551 3.593 1.00 68.81 270 THR A N 1
ATOM 2148 C CA . THR A 1 270 ? -8.057 4.285 2.594 1.00 68.81 27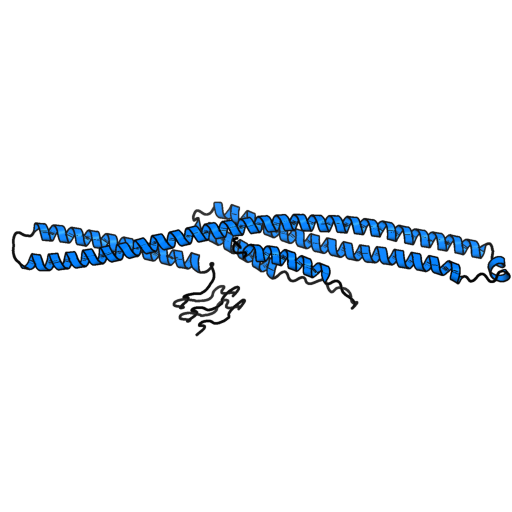0 THR A CA 1
ATOM 2149 C C . THR A 1 270 ? -7.901 5.186 1.371 1.00 68.81 270 THR A C 1
ATOM 2151 O O . THR A 1 270 ? -8.005 4.701 0.242 1.00 68.81 270 THR A O 1
ATOM 2154 N N . GLN A 1 271 ? -7.605 6.470 1.573 1.00 70.00 271 GLN A N 1
ATOM 2155 C CA . GLN A 1 271 ? -7.362 7.421 0.490 1.00 70.00 271 GLN A CA 1
ATOM 2156 C C . GLN A 1 271 ? -6.127 7.038 -0.329 1.00 70.00 271 GLN A C 1
ATOM 2158 O O . GLN A 1 271 ? -6.209 6.992 -1.557 1.00 70.00 271 GLN A O 1
ATOM 2163 N N . ILE A 1 272 ? -5.018 6.696 0.335 1.00 68.19 272 ILE A N 1
ATOM 2164 C CA . ILE A 1 272 ? -3.789 6.221 -0.321 1.00 68.19 272 ILE A CA 1
ATOM 2165 C C . ILE A 1 272 ? -4.093 4.995 -1.184 1.00 68.19 272 ILE A C 1
ATOM 2167 O O . ILE A 1 272 ? -3.790 4.983 -2.376 1.00 68.19 272 ILE A O 1
ATOM 2171 N N . ARG A 1 273 ? -4.762 3.987 -0.614 1.00 68.56 273 ARG A N 1
ATOM 2172 C CA . ARG A 1 273 ? -5.148 2.771 -1.340 1.00 68.56 273 ARG A CA 1
ATOM 2173 C C . ARG A 1 273 ? -6.009 3.088 -2.563 1.00 68.56 273 ARG A C 1
ATOM 2175 O O . ARG A 1 273 ? -5.753 2.559 -3.637 1.00 68.56 273 ARG A O 1
ATOM 2182 N N . ASN A 1 274 ? -7.032 3.926 -2.409 1.00 63.50 274 ASN A N 1
ATOM 2183 C CA . ASN A 1 274 ? -7.932 4.263 -3.511 1.00 63.50 274 ASN A CA 1
ATOM 2184 C C . ASN A 1 274 ? -7.194 5.018 -4.625 1.00 63.50 274 ASN A C 1
ATOM 2186 O O . ASN A 1 274 ? -7.445 4.761 -5.798 1.00 63.50 274 ASN A O 1
ATOM 2190 N N . ARG A 1 275 ? -6.251 5.904 -4.281 1.00 67.31 275 ARG A N 1
ATOM 2191 C CA . ARG A 1 275 ? -5.419 6.592 -5.276 1.00 67.31 275 ARG A CA 1
ATOM 2192 C C . ARG A 1 275 ? -4.465 5.642 -5.998 1.00 67.31 275 ARG A C 1
ATOM 2194 O O . ARG A 1 275 ? -4.335 5.763 -7.207 1.00 67.31 275 ARG A O 1
ATOM 2201 N N . LEU A 1 276 ? -3.867 4.679 -5.294 1.00 62.72 276 LEU A N 1
ATOM 2202 C CA . LEU A 1 276 ? -3.023 3.639 -5.901 1.00 62.72 276 LEU A CA 1
ATOM 2203 C C . LEU A 1 276 ? -3.809 2.724 -6.853 1.00 62.72 276 LEU A C 1
ATOM 2205 O O . LEU A 1 276 ? -3.289 2.322 -7.886 1.00 62.72 276 LEU A O 1
ATOM 2209 N N . LEU A 1 277 ? -5.063 2.406 -6.522 1.00 58.00 277 LEU A N 1
ATOM 2210 C CA . LEU A 1 277 ? -5.946 1.618 -7.391 1.00 58.00 277 LEU A CA 1
ATOM 2211 C C . LEU A 1 277 ? -6.425 2.415 -8.613 1.00 58.00 277 LEU A C 1
ATOM 2213 O O . LEU A 1 277 ? -6.580 1.851 -9.692 1.00 58.00 277 LEU A O 1
ATOM 2217 N N . ASN A 1 278 ? -6.654 3.719 -8.441 1.00 56.72 278 ASN A N 1
ATOM 2218 C CA . ASN A 1 278 ? -7.146 4.602 -9.498 1.00 56.72 278 ASN A CA 1
ATOM 2219 C C . ASN A 1 278 ? -6.033 5.209 -10.359 1.00 56.72 278 ASN A C 1
ATOM 2221 O O . ASN A 1 278 ? -6.347 5.823 -11.378 1.00 56.72 278 ASN A O 1
ATOM 2225 N N . SER A 1 279 ? -4.754 5.057 -9.996 1.00 55.00 279 SER A N 1
ATOM 2226 C CA . SER A 1 279 ? -3.635 5.433 -10.862 1.00 55.00 279 SER A CA 1
ATOM 2227 C C . SER A 1 279 ? -3.506 4.418 -12.004 1.00 55.00 279 SER A C 1
ATOM 2229 O O . SER A 1 279 ? -2.570 3.622 -12.061 1.00 55.00 279 SER A O 1
ATOM 2231 N N . GLN A 1 280 ? -4.494 4.408 -12.899 1.00 49.16 280 GLN A N 1
ATOM 2232 C CA . GLN A 1 280 ? -4.390 3.769 -14.200 1.00 49.16 280 GLN A CA 1
ATOM 2233 C C . GLN A 1 280 ? -3.359 4.535 -15.025 1.00 49.16 280 GLN A C 1
ATOM 2235 O O . GLN A 1 280 ? -3.453 5.746 -15.216 1.00 49.16 280 GLN A O 1
ATOM 2240 N N . TYR A 1 281 ? -2.360 3.794 -15.485 1.00 42.88 281 TYR A N 1
ATOM 2241 C CA . TYR A 1 281 ? -1.330 4.227 -16.413 1.00 42.88 281 TYR A CA 1
ATOM 2242 C C . TYR A 1 281 ? -1.986 4.816 -17.675 1.00 42.88 281 TYR A C 1
ATOM 2244 O O . TYR A 1 281 ? -2.590 4.090 -18.462 1.00 42.88 281 TYR A O 1
ATOM 2252 N N . LEU A 1 282 ? -1.884 6.132 -17.863 1.00 40.12 282 LEU A N 1
ATOM 2253 C CA . LEU A 1 282 ? -2.117 6.794 -19.145 1.00 40.12 282 LEU A CA 1
ATOM 2254 C C . LEU A 1 282 ? -0.730 7.100 -19.714 1.00 40.12 282 LEU A C 1
ATOM 2256 O O . LEU A 1 282 ? -0.097 8.053 -19.262 1.00 40.12 282 LEU A O 1
ATOM 2260 N N . PRO A 1 283 ? -0.213 6.285 -20.651 1.00 39.06 283 PRO A N 1
ATOM 2261 C CA . PRO A 1 283 ? 0.980 6.674 -21.373 1.00 39.06 283 PRO A CA 1
ATOM 2262 C C . PRO A 1 283 ? 0.653 7.949 -22.147 1.00 39.06 283 PRO A C 1
ATOM 2264 O O . PRO A 1 283 ? -0.410 8.044 -22.767 1.00 39.06 283 PRO A O 1
ATOM 2267 N N . ASP A 1 284 ? 1.561 8.922 -22.111 1.00 34.25 284 ASP A N 1
ATOM 2268 C CA . ASP A 1 284 ? 1.478 10.122 -22.936 1.00 34.25 284 ASP A CA 1
ATOM 2269 C C . ASP A 1 284 ? 1.351 9.724 -24.413 1.00 34.25 284 ASP A C 1
ATOM 2271 O O . ASP A 1 284 ? 2.331 9.435 -25.103 1.00 34.25 284 ASP A O 1
ATOM 2275 N N . ASN A 1 285 ? 0.121 9.750 -24.925 1.00 36.19 285 ASN A N 1
ATOM 2276 C CA . ASN A 1 285 ? -0.170 9.739 -26.350 1.00 36.19 285 ASN A CA 1
ATOM 2277 C C . ASN A 1 285 ? 0.213 11.108 -26.931 1.00 36.19 285 ASN A C 1
ATOM 2279 O O . ASN A 1 285 ? -0.642 11.920 -27.277 1.00 36.19 285 ASN A O 1
ATOM 2283 N N . SER A 1 286 ? 1.514 11.374 -27.038 1.00 36.94 286 SER A N 1
ATOM 2284 C CA . SER A 1 286 ? 2.058 12.502 -27.799 1.00 36.94 286 SER A CA 1
ATOM 2285 C C . SER A 1 286 ? 3.158 12.048 -28.759 1.00 36.94 286 SER A C 1
ATOM 2287 O O . SER A 1 286 ? 4.290 12.514 -28.760 1.00 36.94 286 SER A O 1
ATOM 2289 N N . SER A 1 287 ? 2.831 11.096 -29.625 1.00 34.88 287 SER A N 1
ATOM 2290 C CA . SER A 1 287 ? 3.204 11.151 -31.044 1.00 34.88 287 SER A CA 1
ATOM 2291 C C . SER A 1 287 ? 2.599 9.956 -31.760 1.00 34.88 287 SER A C 1
ATOM 2293 O O . SER A 1 287 ? 2.676 8.821 -31.303 1.00 34.88 287 SER A O 1
ATOM 2295 N N . ALA A 1 288 ? 1.949 10.248 -32.881 1.00 38.47 288 ALA A N 1
ATOM 2296 C CA . ALA A 1 288 ? 1.418 9.261 -33.792 1.00 38.47 288 ALA A CA 1
ATOM 2297 C C . ALA A 1 288 ? 2.535 8.324 -34.272 1.00 38.47 288 ALA A C 1
ATOM 2299 O O . ALA A 1 288 ? 3.374 8.734 -35.066 1.00 38.47 288 ALA A O 1
ATOM 2300 N N . ASP A 1 289 ? 2.520 7.078 -33.807 1.00 33.84 289 ASP A N 1
ATOM 2301 C CA . ASP A 1 289 ? 2.694 5.929 -34.689 1.00 33.84 289 ASP A CA 1
ATOM 2302 C C . ASP A 1 289 ? 2.123 4.673 -34.024 1.00 33.84 289 ASP A C 1
ATOM 2304 O O . ASP A 1 289 ? 2.511 4.276 -32.925 1.00 33.84 289 ASP A O 1
ATOM 2308 N N . LYS A 1 290 ? 1.146 4.057 -34.688 1.00 45.62 290 LYS A N 1
ATOM 2309 C CA . LYS A 1 290 ? 0.645 2.734 -34.319 1.00 45.62 290 LYS A CA 1
ATOM 2310 C C . LYS A 1 290 ? 1.680 1.710 -34.780 1.00 45.62 290 LYS A C 1
ATOM 2312 O O . LYS A 1 290 ? 1.715 1.462 -35.976 1.00 45.62 290 LYS A O 1
ATOM 2317 N N . GLN A 1 291 ? 2.421 1.063 -33.874 1.00 33.66 291 GLN A N 1
ATOM 2318 C CA . GLN A 1 291 ? 2.525 -0.408 -33.859 1.00 33.66 291 GLN A CA 1
ATOM 2319 C C . GLN A 1 291 ? 3.367 -0.997 -32.716 1.00 33.66 291 GLN A C 1
ATOM 2321 O O . GLN A 1 291 ? 4.441 -0.510 -32.379 1.00 33.66 291 GLN A O 1
ATOM 2326 N N . SER A 1 292 ? 2.849 -2.146 -32.267 1.00 34.59 292 SER A N 1
ATOM 2327 C CA . SER A 1 292 ? 3.472 -3.306 -31.618 1.00 34.59 292 SER A CA 1
ATOM 2328 C C . SER A 1 292 ? 3.968 -3.185 -30.175 1.00 34.59 292 SER A C 1
ATOM 2330 O O . SER A 1 292 ? 5.015 -2.609 -29.891 1.00 34.59 292 SER A O 1
ATOM 2332 N N . ASP A 1 293 ? 3.212 -3.870 -29.313 1.00 38.09 293 ASP A N 1
ATOM 2333 C CA . ASP A 1 293 ? 3.705 -4.853 -28.348 1.00 38.09 293 ASP A CA 1
ATOM 2334 C C . ASP A 1 293 ? 4.823 -4.388 -27.420 1.00 38.09 293 ASP A C 1
ATOM 2336 O O . ASP A 1 293 ? 5.965 -4.804 -27.559 1.00 38.09 293 ASP A O 1
ATOM 2340 N N . ASN A 1 294 ? 4.480 -3.581 -26.418 1.00 37.81 294 ASN A N 1
ATOM 2341 C CA . ASN A 1 294 ? 5.241 -3.525 -25.168 1.00 37.81 294 ASN A CA 1
ATOM 2342 C C . ASN A 1 294 ? 4.285 -3.315 -23.986 1.00 37.81 294 ASN A C 1
ATOM 2344 O O . ASN A 1 294 ? 4.361 -2.328 -23.262 1.00 37.81 294 ASN A O 1
ATOM 2348 N N . ASP A 1 295 ? 3.398 -4.290 -23.788 1.00 40.88 295 ASP A N 1
ATOM 2349 C CA . ASP A 1 295 ? 2.510 -4.425 -22.617 1.00 40.88 295 ASP A CA 1
ATOM 2350 C C . ASP A 1 295 ? 3.276 -4.842 -21.337 1.00 40.88 295 ASP A C 1
ATOM 2352 O O . ASP A 1 295 ? 2.735 -5.015 -20.253 1.00 40.88 295 ASP A O 1
ATOM 2356 N N . PHE A 1 296 ? 4.598 -5.016 -21.434 1.00 37.75 296 PHE A N 1
ATOM 2357 C CA . PHE A 1 296 ? 5.394 -5.654 -20.384 1.00 37.75 296 PHE A CA 1
ATOM 2358 C C . PHE A 1 296 ? 5.758 -4.723 -19.211 1.00 37.75 296 PHE A C 1
ATOM 2360 O O . PHE A 1 296 ? 6.152 -5.194 -18.139 1.00 37.75 296 PHE A O 1
ATOM 2367 N N . GLY A 1 297 ? 5.666 -3.404 -19.415 1.00 36.88 297 GLY A N 1
ATOM 2368 C CA . GLY A 1 297 ? 5.972 -2.383 -18.407 1.00 36.88 297 GLY A CA 1
ATOM 2369 C C . GLY A 1 297 ? 4.751 -1.971 -17.582 1.00 36.88 297 GLY A C 1
ATOM 2370 O O . GLY A 1 297 ? 4.843 -1.905 -16.355 1.00 36.88 297 GLY A O 1
ATOM 2371 N N . SER A 1 298 ? 3.606 -1.762 -18.242 1.00 41.28 298 SER A N 1
ATOM 2372 C CA . SER A 1 298 ? 2.317 -1.450 -17.608 1.00 41.28 298 SER A CA 1
ATOM 2373 C C . SER A 1 298 ? 1.859 -2.585 -16.703 1.00 41.28 298 SER A C 1
ATOM 2375 O O . SER A 1 298 ? 1.516 -2.321 -15.554 1.00 41.28 298 SER A O 1
ATOM 2377 N N . ASP A 1 299 ? 1.953 -3.837 -17.157 1.00 41.12 299 ASP A N 1
ATOM 2378 C CA . ASP A 1 299 ? 1.521 -5.009 -16.388 1.00 41.12 299 ASP A CA 1
ATOM 2379 C C . ASP A 1 299 ? 2.348 -5.240 -15.122 1.00 41.12 299 ASP A C 1
ATOM 2381 O O . ASP A 1 299 ? 1.805 -5.617 -14.086 1.00 41.12 299 ASP A O 1
ATOM 2385 N N . LYS A 1 300 ? 3.659 -4.969 -15.151 1.00 44.41 300 LYS A N 1
ATOM 2386 C CA . LYS A 1 300 ? 4.519 -5.087 -13.958 1.00 44.41 300 LYS A CA 1
ATOM 2387 C C . LYS A 1 300 ? 4.267 -3.986 -12.939 1.00 44.41 300 LYS A C 1
ATOM 2389 O O . LYS A 1 300 ? 4.394 -4.228 -11.740 1.00 44.41 300 LYS A O 1
ATOM 2394 N N . VAL A 1 301 ? 3.934 -2.786 -13.407 1.00 44.03 301 VAL A N 1
ATOM 2395 C CA . VAL A 1 301 ? 3.553 -1.651 -12.559 1.00 44.03 301 VAL A CA 1
ATOM 2396 C C . VAL A 1 301 ? 2.173 -1.897 -11.956 1.00 44.03 301 VAL A C 1
ATOM 2398 O O . VAL A 1 301 ? 2.004 -1.721 -10.751 1.00 44.03 301 VAL A O 1
ATOM 2401 N N . LEU A 1 302 ? 1.229 -2.409 -12.751 1.00 46.38 302 LEU A N 1
ATOM 2402 C CA . LEU A 1 302 ? -0.072 -2.869 -12.276 1.00 46.38 302 LEU A CA 1
ATOM 2403 C C . LEU A 1 302 ? 0.087 -3.994 -11.253 1.00 46.38 302 LEU A C 1
ATOM 2405 O O . LEU A 1 302 ? -0.562 -3.953 -10.222 1.00 46.38 302 LEU A O 1
ATOM 2409 N N . ASP A 1 303 ? 0.963 -4.971 -11.488 1.00 49.41 303 ASP A N 1
ATOM 2410 C CA . ASP A 1 303 ? 1.237 -6.076 -10.562 1.00 49.41 303 ASP A CA 1
ATOM 2411 C C . ASP A 1 303 ? 1.897 -5.586 -9.262 1.00 49.41 303 ASP A C 1
ATOM 2413 O O . ASP A 1 303 ? 1.561 -6.071 -8.186 1.00 49.41 303 ASP A O 1
ATOM 2417 N N . LEU A 1 304 ? 2.779 -4.582 -9.316 1.00 49.53 304 LEU A N 1
ATOM 2418 C CA . LEU A 1 304 ? 3.359 -3.943 -8.127 1.00 49.53 304 LEU A CA 1
ATOM 2419 C C . LEU A 1 304 ? 2.315 -3.166 -7.325 1.00 49.53 304 LEU A C 1
ATOM 2421 O O . LEU A 1 304 ? 2.208 -3.368 -6.118 1.00 49.53 304 LEU A O 1
ATOM 2425 N N . LEU A 1 305 ? 1.526 -2.316 -7.981 1.00 49.81 305 LEU A N 1
ATOM 2426 C CA . LEU A 1 305 ? 0.474 -1.528 -7.337 1.00 49.81 305 LEU A CA 1
ATOM 2427 C C . LEU A 1 305 ? -0.658 -2.422 -6.822 1.00 49.81 305 LEU A C 1
ATOM 2429 O O . LEU A 1 305 ? -1.122 -2.227 -5.700 1.00 49.81 305 LEU A O 1
ATOM 2433 N N . ASN A 1 306 ? -1.028 -3.463 -7.572 1.00 51.12 306 ASN A N 1
ATOM 2434 C CA . ASN A 1 306 ? -1.978 -4.484 -7.143 1.00 51.12 306 ASN A CA 1
ATOM 2435 C C . ASN A 1 306 ? -1.416 -5.318 -5.998 1.00 51.12 306 ASN A C 1
ATOM 2437 O O . ASN A 1 306 ? -2.163 -5.586 -5.073 1.00 51.12 306 ASN A O 1
ATOM 2441 N N . LYS A 1 307 ? -0.124 -5.673 -5.971 1.00 49.84 307 LYS A N 1
ATOM 2442 C CA . LYS A 1 307 ? 0.495 -6.336 -4.808 1.00 49.84 307 LYS A CA 1
ATOM 2443 C C . LYS A 1 307 ? 0.495 -5.433 -3.579 1.00 49.84 307 LYS A C 1
ATOM 2445 O O . LYS A 1 307 ? 0.149 -5.904 -2.502 1.00 49.84 307 LYS A O 1
ATOM 2450 N N . ILE A 1 308 ? 0.808 -4.146 -3.724 1.00 51.03 308 ILE A N 1
ATOM 2451 C CA . ILE A 1 308 ? 0.736 -3.160 -2.631 1.00 51.03 308 ILE A CA 1
ATOM 2452 C C . ILE A 1 308 ? -0.718 -3.003 -2.143 1.00 51.03 308 ILE A C 1
ATOM 2454 O O . ILE A 1 308 ? -0.966 -2.935 -0.938 1.00 51.03 308 ILE A O 1
ATOM 2458 N N . ALA A 1 309 ? -1.693 -3.013 -3.056 1.00 48.69 309 ALA A N 1
ATOM 2459 C CA . ALA A 1 309 ? -3.116 -2.919 -2.739 1.00 48.69 309 ALA A CA 1
ATOM 2460 C C . ALA A 1 309 ? -3.711 -4.224 -2.166 1.00 48.69 309 ALA A C 1
ATOM 2462 O O . ALA A 1 309 ? -4.550 -4.161 -1.268 1.00 48.69 309 ALA A O 1
ATOM 2463 N N . ASP A 1 310 ? -3.270 -5.401 -2.617 1.00 49.00 310 ASP A N 1
ATOM 2464 C CA . ASP A 1 310 ? -3.713 -6.713 -2.125 1.00 49.00 310 ASP A CA 1
ATOM 2465 C C . ASP A 1 310 ? -3.094 -7.052 -0.768 1.00 49.00 310 ASP A C 1
ATOM 2467 O O . ASP A 1 310 ? -3.738 -7.709 0.052 1.00 49.00 310 ASP A O 1
ATOM 2471 N N . LEU A 1 311 ? -1.887 -6.564 -0.467 1.00 47.12 311 LEU A N 1
ATOM 2472 C CA . LEU A 1 311 ? -1.286 -6.689 0.866 1.00 47.12 311 LEU A CA 1
ATOM 2473 C C . LEU A 1 311 ? -2.090 -5.920 1.934 1.00 47.12 311 LEU A C 1
ATOM 2475 O O . LEU A 1 311 ? -2.100 -6.323 3.091 1.00 47.12 311 LEU A O 1
ATOM 2479 N N . SER A 1 312 ? -2.894 -4.919 1.546 1.00 44.84 312 SER A N 1
ATOM 2480 C CA . SER A 1 312 ? -3.906 -4.284 2.416 1.00 44.84 312 SER A CA 1
ATOM 2481 C C . SER A 1 312 ? -5.111 -5.192 2.728 1.00 44.84 312 SER A C 1
ATOM 2483 O O . SER A 1 312 ? -5.886 -4.890 3.641 1.00 44.84 312 SER A O 1
ATOM 2485 N N . GLY A 1 313 ? -5.307 -6.287 1.986 1.00 42.03 313 GLY A N 1
ATOM 2486 C CA . GLY A 1 313 ? -6.456 -7.193 2.094 1.00 42.03 313 GLY A CA 1
ATOM 2487 C C . GLY A 1 313 ? -6.111 -8.660 2.363 1.00 42.03 313 GLY A C 1
ATOM 2488 O O . GLY A 1 313 ? -7.029 -9.484 2.455 1.00 42.03 313 GLY A O 1
ATOM 2489 N N . LYS A 1 314 ? -4.828 -9.020 2.495 1.00 35.28 314 LYS A N 1
ATOM 2490 C CA . LYS A 1 314 ? -4.432 -10.420 2.653 1.00 35.28 314 LYS A CA 1
ATOM 2491 C C . LYS A 1 314 ? -4.650 -10.884 4.090 1.00 35.28 314 LYS A C 1
ATOM 2493 O O . LYS A 1 314 ? -3.809 -10.742 4.969 1.00 35.28 314 LYS A O 1
ATOM 2498 N N . LYS A 1 315 ? -5.816 -11.498 4.298 1.00 36.12 315 LYS A N 1
ATOM 2499 C CA . LYS A 1 315 ? -6.053 -12.465 5.369 1.00 36.12 315 LYS A CA 1
ATOM 2500 C C . LYS A 1 315 ? -4.865 -13.429 5.380 1.00 36.12 315 LYS A C 1
ATOM 2502 O O . LYS A 1 315 ? -4.561 -14.013 4.339 1.00 36.12 315 LYS A O 1
ATOM 2507 N N . SER A 1 316 ? -4.215 -13.565 6.534 1.00 30.97 316 SER A N 1
ATOM 2508 C CA . SER A 1 316 ? -3.260 -14.635 6.816 1.00 30.97 316 SER A CA 1
ATOM 2509 C C . SER A 1 316 ? -3.782 -15.942 6.211 1.00 30.97 316 SER A C 1
ATOM 2511 O O . SER A 1 316 ? -4.814 -16.463 6.644 1.00 30.97 316 SER A O 1
ATOM 2513 N N . MET A 1 317 ? -3.131 -16.428 5.152 1.00 31.05 317 MET A N 1
ATOM 2514 C CA . MET A 1 317 ? -3.232 -17.835 4.789 1.00 31.05 317 MET A CA 1
ATOM 2515 C C . MET A 1 317 ? -2.349 -18.545 5.800 1.00 31.05 317 MET A C 1
ATOM 2517 O O . MET A 1 317 ? -1.137 -18.634 5.623 1.00 31.05 317 MET A O 1
ATOM 2521 N N . GLY A 1 318 ? -2.976 -18.945 6.903 1.00 32.47 318 GLY A N 1
ATOM 2522 C CA . GLY A 1 318 ? -2.413 -19.957 7.773 1.00 32.47 318 GLY A CA 1
ATOM 2523 C C . GLY A 1 318 ? -2.228 -21.238 6.970 1.00 32.47 318 GLY A C 1
ATOM 2524 O O . GLY A 1 318 ? -3.144 -21.659 6.260 1.00 32.47 318 GLY A O 1
ATOM 2525 N N . ASN A 1 319 ? -1.038 -21.810 7.096 1.00 29.88 319 ASN A N 1
ATOM 2526 C CA . ASN A 1 319 ? -0.910 -23.240 7.324 1.00 29.88 319 ASN A CA 1
ATOM 2527 C C . ASN A 1 319 ? -0.629 -23.422 8.813 1.00 29.88 319 ASN A C 1
ATOM 2529 O O . ASN A 1 319 ? 0.133 -22.583 9.352 1.00 29.88 319 ASN A O 1
#

pLDDT: mean 72.73, std 17.84, range [29.88, 95.94]

Foldseek 3Di:
DQALNACALPEQDLPAQALPANANYANHNYHHHNYHHHNYNHHNHDDDLVCLVVLVVVLVVLVVLLVVLVVVLVVLVVVLVVLVVPPPDDPVSVVVNVVSVVVNVVSVVVSVVSVVVSVVSVVVVVVSLVLLVQLLVLLLVLLVVLLVVLVVLLVVLVVLLVVLLCLLVVLVVVLVVLVVVVVVVCVVCVVCCVPVVDDVCVSVVVSVVSNVSSVVSNVSSVVSVLLSVVSVVVSVLSVVLSVQLVVLQVVLVPDPDNSVSSSSSVVSVVVSLVVLVPPQDDPPPPDDDDDDDDCPSNVVSVVSSVVSNCSSVDDPPDD